Protein AF-A0A0F2N7J1-F1 (afdb_monomer_lite)

Radius of gyration: 66.25 Å; chains: 1; bounding box: 162×81×162 Å

Secondary structure (DSSP, 8-state):
---------------------------PPPPPHHHHHHHHHHHHHHHHHHHHHHHHHHHHHHHHHHHHHHHHHHHHHHHHHHHHHHHHHHHHHHHHHHHHHHHHHHHHHHHHHHHHHHHHTTHHHHHHHHHHHHHHHHHHHHHHHHHHHHHHHHHHHHHHHHHHHHHHHHHHHHHHHH-B-TTSSSBSS-SHHHHHHHHHHHTTT-HHHHHHHHHHHHHHHHHHHHHHHHHHHHHHHHHHHHHHHHHHHHHHHHHHHHHHHHHHHHTTPPPP--------------------------

Foldseek 3Di:
DDYDDDDDDDDDDDDDDDDDDDDDPDPPDDQDPVNVVVVVVVVVVVVVVVVVVVVVVVVVVVVVVVVVVVVVVVCVVCCVVVVVVVVVVVVVVVVVVVVVVVVVVLVVVLVVVLVVLCVVLVLVVLVVVLVVLVVVLVVLVVVLVVLVVVLVVLVVQLVVLVVQLVVVLVVLLVVQQCDDDVPDPHRPQNDPVSSVVVSVVCCVPPPSNVVSVVSSVVSVVVSVVSVVVSVVSVVVSVVSVVVSVVSVVSSVVSVVVSVVQSVCSVVVHDRPPPPPPPPPPVPPPDPPPPPPPPPDDD

Sequence (298 aa):
MKEGTGNSEIKMEQFSPNEEYFRGELQEPSPTINDLIAAMVTQEVAAKTMAALELIQSSMVDMGDKMDQGLLKFKEQASDIIGTQISALKVDEVAKAVRDAVSEAKVAANMETLGEIGKRFNVNGTYKEIGNLIELTQRTKEDINSKRQTLRTVRQSLSDAELSVKEAEASLLADIMAETLPGSDKAKFSNDKARQAELMSMKRTDFDYLNATHQYKVVRDQMESLEDEISSLEVELKTLEMHFQTECKTLDSMTAEMNIYAAALGAGGKLPVYQVAVADSTPAKFPQETKNNNKGAW

pLDDT: mean 71.99, std 22.03, range [33.53, 98.38]

Structure (mmCIF, N/CA/C/O backbone):
data_AF-A0A0F2N7J1-F1
#
_entry.id   AF-A0A0F2N7J1-F1
#
loop_
_atom_site.group_PDB
_atom_site.id
_atom_site.type_symbol
_atom_site.label_atom_id
_atom_site.label_alt_id
_atom_site.label_comp_id
_atom_site.label_asym_id
_atom_site.label_entity_id
_atom_site.label_seq_id
_atom_site.pdbx_PDB_ins_code
_atom_site.Cartn_x
_atom_site.Cartn_y
_atom_site.Cartn_z
_atom_site.occupancy
_atom_site.B_iso_or_equiv
_atom_site.auth_seq_id
_atom_site.auth_comp_id
_atom_site.auth_asym_id
_atom_site.auth_atom_id
_atom_site.pdbx_PDB_model_num
ATOM 1 N N . MET A 1 1 ? -99.971 -7.106 39.461 1.00 38.66 1 MET A N 1
ATOM 2 C CA . MET A 1 1 ? -99.573 -8.523 39.610 1.00 38.66 1 MET A CA 1
ATOM 3 C C . MET A 1 1 ? -99.386 -8.768 41.098 1.00 38.66 1 MET A C 1
ATOM 5 O O . MET A 1 1 ? -98.547 -8.106 41.683 1.00 38.66 1 MET A O 1
ATOM 9 N N . LYS A 1 2 ? -100.439 -9.316 41.720 1.00 40.44 2 LYS A N 1
ATOM 10 C CA . LYS A 1 2 ? -100.482 -10.626 42.408 1.00 40.44 2 LYS A CA 1
ATOM 11 C C . LYS A 1 2 ? -99.742 -10.605 43.753 1.00 40.44 2 LYS A C 1
ATOM 13 O O . LYS A 1 2 ? -98.531 -10.466 43.765 1.00 40.44 2 LYS A O 1
ATOM 18 N N . GLU A 1 3 ? -100.491 -10.435 44.849 1.00 36.53 3 GLU A N 1
ATOM 19 C CA . GLU A 1 3 ? -101.065 -11.516 45.700 1.00 36.53 3 GLU A CA 1
ATOM 20 C C . GLU A 1 3 ? -99.986 -12.026 46.676 1.00 36.53 3 GLU A C 1
ATOM 22 O O . GLU A 1 3 ? -98.892 -12.342 46.242 1.00 36.53 3 GLU A O 1
ATOM 27 N N . GLY A 1 4 ? -100.167 -12.141 47.990 1.00 38.69 4 GLY A N 1
ATOM 28 C CA . GLY A 1 4 ? -101.320 -11.974 48.864 1.00 38.69 4 GLY A CA 1
ATOM 29 C C . GLY A 1 4 ? -101.037 -12.675 50.207 1.00 38.69 4 GLY A C 1
ATOM 30 O O . GLY A 1 4 ? -100.250 -13.614 50.249 1.00 38.69 4 GLY A O 1
ATOM 31 N N . THR A 1 5 ? -101.755 -12.233 51.250 1.00 37.91 5 THR A N 1
ATOM 32 C CA . THR A 1 5 ? -102.212 -12.989 52.447 1.00 37.91 5 THR A CA 1
ATOM 33 C C . THR A 1 5 ? -101.172 -13.465 53.482 1.00 37.91 5 THR A C 1
ATOM 35 O O . THR A 1 5 ? -100.138 -13.996 53.117 1.00 37.91 5 THR A O 1
ATOM 38 N N . GLY A 1 6 ? -101.382 -13.369 54.800 1.00 37.44 6 GLY A N 1
ATOM 39 C CA . GLY A 1 6 ? -102.510 -12.870 55.592 1.00 37.44 6 GLY A CA 1
ATOM 40 C C . GLY A 1 6 ? -102.302 -13.116 57.104 1.00 37.44 6 GLY A C 1
ATOM 41 O O . GLY A 1 6 ? -101.524 -13.988 57.473 1.00 37.44 6 GLY A O 1
ATOM 42 N N . ASN A 1 7 ? -102.968 -12.277 57.917 1.00 35.69 7 ASN A N 1
ATOM 43 C CA . ASN A 1 7 ? -103.617 -12.449 59.243 1.00 35.69 7 ASN A CA 1
ATOM 44 C C . ASN A 1 7 ? -103.394 -13.769 60.031 1.00 35.69 7 ASN A C 1
ATOM 46 O O . ASN A 1 7 ? -103.335 -14.835 59.441 1.00 35.69 7 ASN A O 1
ATOM 50 N N . SER A 1 8 ? -103.379 -13.806 61.373 1.00 45.25 8 SER A N 1
ATOM 51 C CA . SER A 1 8 ? -104.357 -13.201 62.301 1.00 45.25 8 SER A CA 1
ATOM 52 C C . SER A 1 8 ? -103.913 -13.211 63.777 1.00 45.25 8 SER A C 1
ATOM 54 O O . SER A 1 8 ? -103.279 -14.155 64.242 1.00 45.25 8 SER A O 1
ATOM 56 N N . GLU A 1 9 ? -104.369 -12.187 64.505 1.00 42.81 9 GLU A N 1
ATOM 57 C CA . GLU A 1 9 ? -104.489 -12.054 65.968 1.00 42.81 9 GLU A CA 1
ATOM 58 C C . GLU A 1 9 ? -105.382 -13.122 66.636 1.00 42.81 9 GLU A C 1
ATOM 60 O O . GLU A 1 9 ? -106.390 -13.476 66.033 1.00 42.81 9 GLU A O 1
ATOM 65 N N . ILE A 1 10 ? -105.112 -13.467 67.913 1.00 45.59 10 ILE A N 1
ATOM 66 C CA . ILE A 1 10 ? -106.076 -13.693 69.035 1.00 45.59 10 ILE A CA 1
ATOM 67 C C . ILE A 1 10 ? -105.269 -13.462 70.347 1.00 45.59 10 ILE A C 1
ATOM 69 O O . ILE A 1 10 ? -104.301 -14.178 70.566 1.00 45.59 10 ILE A O 1
ATOM 73 N N . LYS A 1 11 ? -105.346 -12.370 71.129 1.00 39.31 11 LYS A N 1
ATOM 74 C CA . LYS A 1 11 ? -106.365 -11.750 72.017 1.00 39.31 11 LYS A CA 1
ATOM 75 C C . LYS A 1 11 ? -106.758 -12.495 73.315 1.00 39.31 11 LYS A C 1
ATOM 77 O O . LYS A 1 11 ? -107.226 -13.621 73.275 1.00 39.31 11 LYS A O 1
ATOM 82 N N . MET A 1 12 ? -106.718 -11.701 74.398 1.00 36.47 12 MET A N 1
ATOM 83 C CA . MET A 1 12 ? -107.496 -11.739 75.655 1.00 36.47 12 MET A CA 1
ATOM 84 C C . MET A 1 12 ? -107.005 -12.598 76.837 1.00 36.47 12 MET A C 1
ATOM 86 O O . MET A 1 12 ? -107.379 -13.746 77.023 1.00 36.47 12 MET A O 1
ATOM 90 N N . GLU A 1 13 ? -106.163 -11.977 77.671 1.00 38.28 13 GLU A N 1
ATOM 91 C CA . GLU A 1 13 ? -106.536 -11.397 78.979 1.00 38.28 13 GLU A CA 1
ATOM 92 C C . GLU A 1 13 ? -107.948 -11.741 79.523 1.00 38.28 13 GLU A C 1
ATOM 94 O O . GLU A 1 13 ? -108.930 -11.511 78.823 1.00 38.28 13 GLU A O 1
ATOM 99 N N . GLN A 1 14 ? -108.019 -12.164 80.799 1.00 36.94 14 GLN A N 1
ATOM 100 C CA . GLN A 1 14 ? -108.930 -11.672 81.859 1.00 36.94 14 GLN A CA 1
ATOM 101 C C . GLN A 1 14 ? -109.622 -12.713 82.772 1.00 36.94 14 GLN A C 1
ATOM 103 O O . GLN A 1 14 ? -110.364 -13.582 82.336 1.00 36.94 14 GLN A O 1
ATOM 108 N N . PHE A 1 15 ? -109.438 -12.439 84.073 1.00 34.38 15 PHE A N 1
ATOM 109 C CA . PHE A 1 15 ? -110.389 -12.521 85.191 1.00 34.38 15 PHE A CA 1
ATOM 110 C C . PHE A 1 15 ? -110.668 -13.844 85.933 1.00 34.38 15 PHE A C 1
ATOM 112 O O . PHE A 1 15 ? -111.218 -14.813 85.423 1.00 34.38 15 PHE A O 1
ATOM 119 N N . SER A 1 16 ? -110.364 -13.759 87.235 1.00 48.56 16 SER A N 1
ATOM 120 C CA . SER A 1 16 ? -110.991 -14.463 88.360 1.00 48.56 16 SER A CA 1
ATOM 121 C C . SER A 1 16 ? -112.502 -14.194 88.418 1.00 48.56 16 SER A C 1
ATOM 123 O O . SER A 1 16 ? -112.940 -13.097 88.055 1.00 48.56 16 SER A O 1
ATOM 125 N N . PRO A 1 17 ? -113.284 -15.138 88.964 1.00 43.41 17 PRO A N 1
ATOM 126 C CA . PRO A 1 17 ? -114.153 -14.744 90.068 1.00 43.41 17 PRO A CA 1
ATOM 127 C C . PRO A 1 17 ? -114.221 -15.752 91.227 1.00 43.41 17 PRO A C 1
ATOM 129 O O . PRO A 1 17 ? -114.168 -16.968 91.056 1.00 43.41 17 PRO A O 1
ATOM 132 N N . ASN A 1 18 ? -114.401 -15.172 92.416 1.00 39.00 18 ASN A N 1
ATOM 133 C CA . ASN A 1 18 ? -114.909 -15.792 93.637 1.00 39.00 18 ASN A CA 1
ATOM 134 C C . ASN A 1 18 ? -116.209 -16.567 93.395 1.00 39.00 18 ASN A C 1
ATOM 136 O O . ASN A 1 18 ? -117.106 -16.026 92.757 1.00 39.00 18 ASN A O 1
ATOM 140 N N . GLU A 1 19 ? -116.371 -17.708 94.065 1.00 39.44 19 GLU A N 1
ATOM 141 C CA . GLU A 1 19 ? -117.675 -18.165 94.557 1.00 39.44 19 GLU A CA 1
ATOM 142 C C . GLU A 1 19 ? -117.480 -19.084 95.779 1.00 39.44 19 GLU A C 1
ATOM 144 O O . GLU A 1 19 ? -117.055 -20.234 95.680 1.00 39.44 19 GLU A O 1
ATOM 149 N N . GLU A 1 20 ? -117.755 -18.531 96.963 1.00 41.97 20 GLU A N 1
ATOM 150 C CA . GLU A 1 20 ? -118.097 -19.285 98.169 1.00 41.97 20 GLU A CA 1
ATOM 151 C C . GLU A 1 20 ? -119.465 -19.945 97.963 1.00 41.97 20 GLU A C 1
ATOM 153 O O . GLU A 1 20 ? -120.430 -19.227 97.728 1.00 41.97 20 GLU A O 1
ATOM 158 N N . TYR A 1 21 ? -119.594 -21.261 98.162 1.00 40.97 21 TYR A N 1
ATOM 159 C CA . TYR A 1 21 ? -120.825 -21.853 98.700 1.00 40.97 21 TYR A CA 1
ATOM 160 C C . TYR A 1 21 ? -120.543 -23.151 99.480 1.00 40.97 21 TYR A C 1
ATOM 162 O O . TYR A 1 21 ? -120.047 -24.151 98.976 1.00 40.97 21 TYR A O 1
ATOM 170 N N . PHE A 1 22 ? -120.882 -23.050 100.760 1.00 37.00 22 PHE A N 1
ATOM 171 C CA . PHE A 1 22 ? -121.155 -24.031 101.808 1.00 37.00 22 PHE A CA 1
ATOM 172 C C . PHE A 1 22 ? -121.461 -25.516 101.470 1.00 37.00 22 PHE A C 1
ATOM 174 O O . PHE A 1 22 ? -122.312 -25.825 100.643 1.00 37.00 22 PHE A O 1
ATOM 181 N N . ARG A 1 23 ? -120.991 -26.358 102.416 1.00 35.03 23 ARG A N 1
ATOM 182 C CA . ARG A 1 23 ? -121.608 -27.567 103.028 1.00 35.03 23 ARG A CA 1
ATOM 183 C C . ARG A 1 23 ? -121.471 -28.930 102.334 1.00 35.03 23 ARG A C 1
ATOM 185 O O . ARG A 1 23 ? -122.139 -29.228 101.355 1.00 35.03 23 ARG A O 1
ATOM 192 N N . GLY A 1 24 ? -120.783 -29.828 103.041 1.00 33.53 24 GLY A N 1
ATOM 193 C CA . GLY A 1 24 ? -120.964 -31.273 102.939 1.00 33.53 24 GLY A CA 1
ATOM 194 C C . GLY A 1 24 ? -119.768 -32.032 103.497 1.00 33.53 24 GLY A C 1
ATOM 195 O O . GLY A 1 24 ? -118.895 -32.420 102.734 1.00 33.53 24 GLY A O 1
ATOM 196 N N . GLU A 1 25 ? -119.717 -32.242 104.815 1.00 40.59 25 GLU A N 1
ATOM 197 C CA . GLU A 1 25 ? -118.857 -33.269 105.415 1.00 40.59 25 GLU A CA 1
ATOM 198 C C . GLU A 1 25 ? -119.307 -34.641 104.886 1.00 40.59 25 GLU A C 1
ATOM 200 O O . GLU A 1 25 ? -120.212 -35.274 105.426 1.00 40.59 25 GLU A O 1
ATOM 205 N N . LEU A 1 26 ? -118.704 -35.082 103.783 1.00 39.34 26 LEU A N 1
ATOM 206 C CA . LEU A 1 26 ? -118.674 -36.478 103.376 1.00 39.34 26 LEU A CA 1
ATOM 207 C C . LEU A 1 26 ? -117.289 -36.991 103.739 1.00 39.34 26 LEU A C 1
ATOM 209 O O . LEU A 1 26 ? -116.293 -36.680 103.094 1.00 39.34 26 LEU A O 1
ATOM 213 N N . GLN A 1 27 ? -117.257 -37.723 104.843 1.00 41.75 27 GLN A N 1
ATOM 214 C CA . GLN A 1 27 ? -116.117 -38.481 105.324 1.00 41.75 27 GLN A CA 1
ATOM 215 C C . GLN A 1 27 ? -115.632 -39.392 104.186 1.00 41.75 27 GLN A C 1
ATOM 217 O O . GLN A 1 27 ? -116.280 -40.391 103.871 1.00 41.75 27 GLN A O 1
ATOM 222 N N . GLU A 1 28 ? -114.540 -39.000 103.521 1.00 41.66 28 GLU A N 1
ATOM 223 C CA . GLU A 1 28 ? -113.924 -39.811 102.473 1.00 41.66 28 GLU A CA 1
ATOM 224 C C . GLU A 1 28 ? -113.551 -41.183 103.059 1.00 41.66 28 GLU A C 1
ATOM 226 O O . GLU A 1 28 ? -113.051 -41.256 104.191 1.00 41.66 28 GLU A O 1
ATOM 231 N N . PRO A 1 29 ? -113.822 -42.288 102.338 1.00 45.09 29 PRO A N 1
ATOM 232 C CA . PRO A 1 29 ? -113.409 -43.607 102.783 1.00 45.09 29 PRO A CA 1
ATOM 233 C C . PRO A 1 29 ? -111.893 -43.593 102.969 1.00 45.09 29 PRO A C 1
ATOM 235 O O . PRO A 1 29 ? -111.154 -43.135 102.100 1.00 45.09 29 PRO A O 1
ATOM 238 N N . SER A 1 30 ? -111.444 -44.066 104.131 1.00 47.28 30 SER A N 1
ATOM 239 C CA . SER A 1 30 ? -110.027 -44.124 104.480 1.00 47.28 30 SER A CA 1
ATOM 240 C C . SER A 1 30 ? -109.271 -44.797 103.333 1.00 47.28 30 SER A C 1
ATOM 242 O O . SER A 1 30 ? -109.689 -45.893 102.939 1.00 47.28 30 SER A O 1
ATOM 244 N N . PRO A 1 31 ? -108.204 -44.178 102.790 1.00 49.38 31 PRO A N 1
ATOM 245 C CA . PRO A 1 31 ? -107.441 -44.774 101.705 1.00 49.38 31 PRO A CA 1
ATOM 246 C C . PRO A 1 31 ? -107.036 -46.176 102.136 1.00 49.38 31 PRO A C 1
ATOM 248 O O . PRO A 1 31 ? -106.528 -46.380 103.247 1.00 49.38 31 PRO A O 1
ATOM 251 N N . THR A 1 32 ? -107.328 -47.162 101.293 1.00 51.94 32 THR A N 1
ATOM 252 C CA . THR A 1 32 ? -106.935 -48.524 101.622 1.00 51.94 32 THR A CA 1
ATOM 253 C C . THR A 1 32 ? -105.412 -48.579 101.664 1.00 51.94 32 THR A C 1
ATOM 255 O O . THR A 1 32 ? -104.721 -47.772 101.039 1.00 51.94 32 THR A O 1
ATOM 258 N N . ILE A 1 33 ? -104.848 -49.529 102.408 1.00 55.12 33 ILE A N 1
ATOM 259 C CA . ILE A 1 33 ? -103.387 -49.685 102.503 1.00 55.12 33 ILE A CA 1
ATOM 260 C C . ILE A 1 33 ? -102.745 -49.774 101.101 1.00 55.12 33 ILE A C 1
ATOM 262 O O . ILE A 1 33 ? -101.639 -49.280 100.898 1.00 55.12 33 ILE A O 1
ATOM 266 N N . ASN A 1 34 ? -103.468 -50.309 100.111 1.00 47.69 34 ASN A N 1
ATOM 267 C CA . ASN A 1 34 ? -103.019 -50.366 98.722 1.00 47.69 3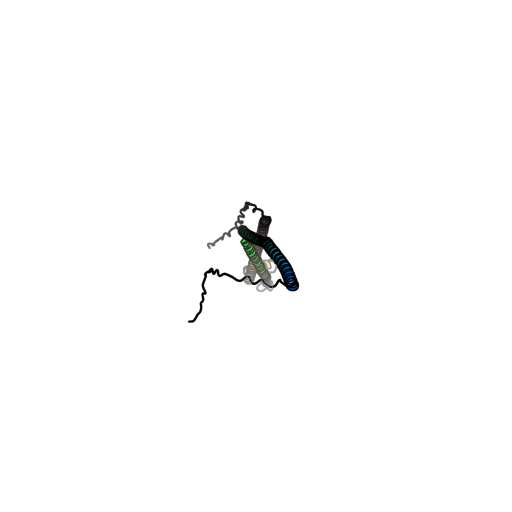4 ASN A CA 1
ATOM 268 C C . ASN A 1 34 ? -102.966 -48.986 98.035 1.00 47.69 34 ASN A C 1
ATOM 270 O O . ASN A 1 34 ? -102.053 -48.760 97.245 1.00 47.69 34 ASN A O 1
ATOM 274 N N . ASP A 1 35 ? -103.861 -48.052 98.371 1.00 50.00 35 ASP A N 1
ATOM 275 C CA . ASP A 1 35 ? -103.852 -46.677 97.846 1.00 50.00 35 ASP A CA 1
ATOM 276 C C . ASP A 1 35 ? -102.690 -45.860 98.434 1.00 50.00 35 ASP A C 1
ATOM 278 O O . ASP A 1 35 ? -102.041 -45.091 97.727 1.00 50.00 35 ASP A O 1
ATOM 282 N N . LEU A 1 36 ? -102.359 -46.084 99.712 1.00 54.12 36 LEU A N 1
ATOM 283 C CA . LEU A 1 36 ? -101.189 -45.482 100.365 1.00 54.12 36 LEU A CA 1
ATOM 284 C C . LEU A 1 36 ? -99.870 -46.023 99.799 1.00 54.12 36 LEU A C 1
ATOM 286 O O . LEU A 1 36 ? -98.946 -45.248 99.558 1.00 54.12 36 LEU A O 1
ATOM 290 N N . ILE A 1 37 ? -99.784 -47.330 99.529 1.00 50.59 37 ILE A N 1
ATOM 291 C CA . ILE A 1 37 ? -98.601 -47.932 98.896 1.00 50.59 37 ILE A CA 1
ATOM 292 C C . ILE A 1 37 ? -98.450 -47.428 97.455 1.00 50.59 37 ILE A C 1
ATOM 294 O O . ILE A 1 37 ? -97.346 -47.057 97.059 1.00 50.59 37 ILE A O 1
ATOM 298 N N . ALA A 1 38 ? -99.540 -47.347 96.684 1.00 47.56 38 ALA A N 1
ATOM 299 C CA . ALA A 1 38 ? -99.506 -46.784 95.338 1.00 47.56 38 ALA A CA 1
ATOM 300 C C . ALA A 1 38 ? -99.066 -45.312 95.360 1.00 47.56 38 ALA A C 1
ATOM 302 O O . ALA A 1 38 ? -98.159 -44.942 94.617 1.00 47.56 38 ALA A O 1
ATOM 303 N N . ALA A 1 39 ? -99.612 -44.483 96.256 1.00 55.00 39 ALA A N 1
ATOM 304 C CA . ALA A 1 39 ? -99.212 -43.083 96.396 1.00 55.00 39 ALA A CA 1
ATOM 305 C C . ALA A 1 39 ? -97.732 -42.929 96.795 1.00 55.00 39 ALA A C 1
ATOM 307 O O . ALA A 1 39 ? -97.023 -42.136 96.179 1.00 55.00 39 ALA A O 1
ATOM 308 N N . MET A 1 40 ? -97.232 -43.728 97.746 1.00 53.25 40 MET A N 1
ATOM 309 C CA . MET A 1 40 ? -95.823 -43.692 98.165 1.00 53.25 40 MET A CA 1
ATOM 310 C C . MET A 1 40 ? -94.867 -44.131 97.050 1.00 53.25 40 MET A C 1
ATOM 312 O O . MET A 1 40 ? -93.858 -43.466 96.819 1.00 53.25 40 MET A O 1
ATOM 316 N N . VAL A 1 41 ? -95.197 -45.195 96.310 1.00 51.56 41 VAL A N 1
ATOM 317 C CA . VAL A 1 41 ? -94.392 -45.642 95.160 1.00 51.56 41 VAL A CA 1
ATOM 318 C C . VAL A 1 41 ? -94.410 -44.588 94.050 1.00 51.56 41 VAL A C 1
ATOM 320 O O . VAL A 1 41 ? -93.369 -44.296 93.466 1.00 51.56 41 VAL A O 1
ATOM 323 N N . THR A 1 42 ? -95.555 -43.951 93.795 1.00 53.09 42 THR A N 1
ATOM 324 C CA . THR A 1 42 ? -95.662 -42.894 92.775 1.00 53.09 42 THR A CA 1
ATOM 325 C C . THR A 1 42 ? -94.866 -41.648 93.175 1.00 53.09 42 THR A C 1
ATOM 327 O O . THR A 1 42 ? -94.216 -41.035 92.330 1.00 53.09 42 THR A O 1
ATOM 330 N N . GLN A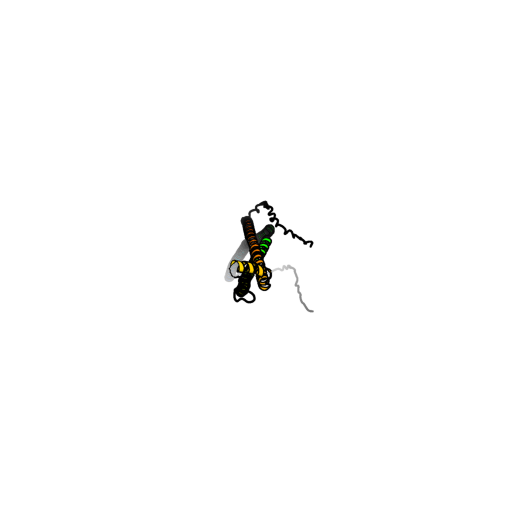 1 43 ? -94.844 -41.301 94.465 1.00 55.66 43 GLN A N 1
ATOM 331 C CA . GLN A 1 43 ? -94.103 -40.152 94.987 1.00 55.66 43 GLN A CA 1
ATOM 332 C C . GLN A 1 43 ? -92.586 -40.401 95.006 1.00 55.66 43 GLN A C 1
ATOM 334 O O . GLN A 1 43 ? -91.815 -39.514 94.643 1.00 55.66 43 GLN A O 1
ATOM 339 N N . GLU A 1 44 ? -92.145 -41.615 95.348 1.00 56.47 44 GLU A N 1
ATOM 340 C CA . GLU A 1 44 ? -90.726 -41.986 95.325 1.00 56.47 44 GLU A CA 1
ATOM 341 C C . GLU A 1 44 ? -90.182 -42.078 93.892 1.00 56.47 44 GLU A C 1
ATOM 343 O O . GLU A 1 44 ? -89.079 -41.602 93.609 1.00 56.47 44 GLU A O 1
ATOM 348 N N . VAL A 1 45 ? -90.967 -42.633 92.962 1.00 53.00 45 VAL A N 1
ATOM 349 C CA . VAL A 1 45 ? -90.608 -42.665 91.538 1.00 53.00 45 VAL A CA 1
ATOM 350 C C . VAL A 1 45 ? -90.580 -41.247 90.964 1.00 53.00 45 VAL A C 1
ATOM 352 O O . VAL A 1 45 ? -89.617 -40.901 90.281 1.00 53.00 45 VAL A O 1
ATOM 355 N N . ALA A 1 46 ? -91.550 -40.386 91.288 1.00 49.97 46 ALA A N 1
ATOM 356 C CA . ALA A 1 46 ? -91.541 -38.988 90.852 1.00 49.97 46 ALA A CA 1
ATOM 357 C C . ALA A 1 46 ? -90.326 -38.215 91.396 1.00 49.97 46 ALA A C 1
ATOM 359 O O . ALA A 1 46 ? -89.657 -37.519 90.631 1.00 49.97 46 ALA A O 1
ATOM 360 N N . ALA A 1 47 ? -89.977 -38.394 92.675 1.00 60.06 47 ALA A N 1
ATOM 361 C CA . ALA A 1 47 ? -88.816 -37.746 93.288 1.00 60.06 47 ALA A CA 1
ATOM 362 C C . ALA A 1 47 ? -87.491 -38.210 92.661 1.00 60.06 47 ALA A C 1
ATOM 364 O O . ALA A 1 47 ? -86.636 -37.388 92.330 1.00 60.06 47 ALA A O 1
ATOM 365 N N . LYS A 1 48 ? -87.331 -39.520 92.423 1.00 56.19 48 LYS A N 1
ATOM 366 C CA . LYS A 1 48 ? -86.143 -40.070 91.749 1.00 56.19 48 LYS A CA 1
ATOM 367 C C . LYS A 1 48 ? -86.040 -39.615 90.291 1.00 56.19 48 LYS A C 1
ATOM 369 O O . LYS A 1 48 ? -84.937 -39.366 89.811 1.00 56.19 48 LYS A O 1
ATOM 374 N N . THR A 1 49 ? -87.171 -39.463 89.602 1.00 49.09 49 THR A N 1
ATOM 375 C CA . THR A 1 49 ? -87.201 -39.003 88.206 1.00 49.09 49 THR A CA 1
ATOM 376 C C . THR A 1 49 ? -86.868 -37.512 88.099 1.00 49.09 49 THR A C 1
ATOM 378 O O . THR A 1 49 ? -86.088 -37.136 87.227 1.00 49.09 49 THR A O 1
ATOM 381 N N . MET A 1 50 ? -87.367 -36.665 89.010 1.00 55.84 50 MET A N 1
ATOM 382 C CA . MET A 1 50 ? -86.986 -35.244 89.051 1.00 55.84 50 MET A CA 1
ATOM 383 C C . MET A 1 50 ? -85.508 -35.051 89.399 1.00 55.84 50 MET A C 1
ATOM 385 O O . MET A 1 50 ? -84.831 -34.289 88.718 1.00 55.84 50 MET A O 1
ATOM 389 N N . ALA A 1 51 ? -84.975 -35.796 90.373 1.00 59.31 51 ALA A N 1
ATOM 390 C CA . ALA A 1 51 ? -83.555 -35.725 90.716 1.00 59.31 51 ALA A CA 1
ATOM 391 C C . ALA A 1 51 ? -82.651 -36.154 89.543 1.00 59.31 51 ALA A C 1
ATOM 393 O O . ALA A 1 51 ? -81.612 -35.544 89.303 1.00 59.31 51 ALA A O 1
ATOM 394 N N . ALA A 1 52 ? -83.051 -37.174 88.773 1.00 46.03 52 ALA A N 1
ATOM 395 C CA . ALA A 1 52 ? -82.328 -37.581 87.568 1.00 46.03 52 ALA A CA 1
ATOM 396 C C . ALA A 1 52 ? -82.394 -36.515 86.460 1.00 46.03 52 ALA A C 1
ATOM 398 O O . ALA A 1 52 ? -81.391 -36.269 85.792 1.00 46.03 52 ALA A O 1
ATOM 399 N N . LEU A 1 53 ? -83.545 -35.856 86.286 1.00 47.00 53 LEU A N 1
ATOM 400 C CA . LEU A 1 53 ? -83.708 -34.767 85.321 1.00 47.00 53 LEU A CA 1
ATOM 401 C C . LEU A 1 53 ? -82.892 -33.528 85.707 1.00 47.00 53 LEU A C 1
ATOM 403 O O . LEU A 1 53 ? -82.237 -32.966 84.837 1.00 47.00 53 LEU A O 1
ATOM 407 N N . GLU A 1 54 ? -82.836 -33.153 86.987 1.00 57.25 54 GLU A N 1
ATOM 408 C CA . GLU A 1 54 ? -81.973 -32.062 87.466 1.00 57.25 54 GLU A CA 1
ATOM 409 C C . GLU A 1 54 ? -80.485 -32.371 87.258 1.00 57.25 54 GLU A C 1
ATOM 411 O O . GLU A 1 54 ? -79.709 -31.489 86.890 1.00 57.25 54 GLU A O 1
ATOM 416 N N . LEU A 1 55 ? -80.077 -33.632 87.428 1.00 51.16 55 LEU A N 1
ATOM 417 C CA . LEU A 1 55 ? -78.689 -34.057 87.241 1.00 51.16 55 LEU A CA 1
ATOM 418 C C . LEU A 1 55 ? -78.293 -34.078 85.755 1.00 51.16 55 LEU A C 1
ATOM 420 O O . LEU A 1 55 ? -77.190 -33.657 85.406 1.00 51.16 55 LEU A O 1
ATOM 424 N N . ILE A 1 56 ? -79.212 -34.482 84.870 1.00 44.94 56 ILE A N 1
ATOM 425 C CA . ILE A 1 56 ? -79.043 -34.380 83.412 1.00 44.94 56 ILE A CA 1
ATOM 426 C C . ILE A 1 56 ? -79.014 -32.909 82.980 1.00 44.94 56 ILE A C 1
ATOM 428 O O . ILE A 1 56 ? -78.149 -32.519 82.201 1.00 44.94 56 ILE A O 1
ATOM 432 N N . GLN A 1 57 ? -79.898 -32.069 83.518 1.00 46.47 57 GLN A N 1
ATOM 433 C CA . GLN A 1 57 ? -79.970 -30.650 83.175 1.00 46.47 57 GLN A CA 1
ATOM 434 C C . GLN A 1 57 ? -78.721 -29.889 83.650 1.00 46.47 57 GLN A C 1
ATOM 436 O O . GLN A 1 57 ? -78.148 -29.121 82.880 1.00 46.47 57 GLN A O 1
ATOM 441 N N . SER A 1 58 ? -78.224 -30.177 84.857 1.00 49.81 58 SER A N 1
ATOM 442 C CA . SER A 1 58 ? -76.950 -29.658 85.378 1.00 49.81 58 SER A CA 1
ATOM 443 C C . SER A 1 58 ? -75.751 -30.128 84.542 1.00 49.81 58 SER A C 1
ATOM 445 O O . SER A 1 58 ? -74.897 -29.327 84.158 1.00 49.81 58 SER A O 1
ATOM 447 N N . SER A 1 59 ? -75.731 -31.409 84.153 1.00 42.19 59 SER A N 1
ATOM 448 C CA . SER A 1 59 ? -74.701 -31.972 83.272 1.00 42.19 59 SER A CA 1
ATOM 449 C C . SER A 1 59 ? -74.698 -31.349 81.875 1.00 42.19 59 SER A C 1
ATOM 451 O O . SER A 1 59 ? -73.627 -31.235 81.285 1.00 42.19 59 SER A O 1
ATOM 453 N N . MET A 1 60 ? -75.856 -30.992 81.316 1.00 41.62 60 MET A N 1
ATOM 454 C CA . MET A 1 60 ? -75.946 -30.398 79.978 1.00 41.62 60 MET A CA 1
ATOM 455 C C . MET A 1 60 ? -75.514 -28.928 79.973 1.00 41.62 60 MET A C 1
ATOM 457 O O . MET A 1 60 ? -74.875 -28.498 79.015 1.00 41.62 60 MET A O 1
ATOM 461 N N . VAL A 1 61 ? -75.794 -28.183 81.047 1.00 54.84 61 VAL A N 1
ATOM 462 C CA . VAL A 1 61 ? -75.337 -26.792 81.209 1.00 54.84 61 VAL A CA 1
ATOM 463 C C . VAL A 1 61 ? -73.814 -26.733 81.369 1.00 54.84 61 VAL A C 1
ATOM 465 O O . VAL A 1 61 ? -73.157 -26.009 80.629 1.00 54.84 61 VAL A O 1
ATOM 468 N N . ASP A 1 62 ? -73.228 -27.572 82.229 1.00 56.22 62 ASP A N 1
ATOM 469 C CA . ASP A 1 62 ? -71.769 -27.606 82.438 1.00 56.22 62 ASP A CA 1
ATOM 470 C C . ASP A 1 62 ? -71.006 -28.083 81.182 1.00 56.22 62 ASP A C 1
ATOM 472 O O . ASP A 1 62 ? -69.879 -27.663 80.914 1.00 56.22 62 ASP A O 1
ATOM 476 N N . MET A 1 63 ? -71.628 -28.933 80.355 1.00 49.00 63 MET A N 1
ATOM 477 C CA . MET A 1 63 ? -71.056 -29.357 79.073 1.00 49.00 63 MET A CA 1
ATOM 478 C C . MET A 1 63 ? -71.147 -28.253 78.010 1.00 49.00 63 MET A C 1
ATOM 480 O O . MET A 1 63 ? -70.190 -28.080 77.258 1.00 49.00 63 MET A O 1
ATOM 484 N N . GLY A 1 64 ? -72.245 -27.487 77.988 1.00 53.62 64 GLY A N 1
ATOM 485 C CA . GLY A 1 64 ? -72.412 -26.303 77.140 1.00 53.62 64 GLY A CA 1
ATOM 486 C C . GLY A 1 64 ? -71.385 -25.218 77.458 1.00 53.62 64 GLY A C 1
ATOM 487 O O . GLY A 1 64 ? -70.641 -24.807 76.572 1.00 53.62 64 GLY A O 1
ATOM 488 N N . ASP A 1 65 ? -71.235 -24.862 78.736 1.00 61.72 65 ASP A N 1
ATOM 489 C CA . ASP A 1 65 ? -70.283 -23.836 79.177 1.00 61.72 65 ASP A CA 1
ATOM 490 C C . ASP A 1 65 ? -68.824 -24.233 78.890 1.00 61.72 65 ASP A C 1
ATOM 492 O O . ASP A 1 65 ? -68.004 -23.403 78.482 1.00 61.72 65 ASP A O 1
ATOM 496 N N . LYS A 1 66 ? -68.480 -25.520 79.036 1.00 62.47 66 LYS A N 1
ATOM 497 C CA . LYS A 1 66 ? -67.147 -26.041 78.687 1.00 62.47 66 LYS A CA 1
ATOM 498 C C . LYS A 1 66 ? -66.909 -26.086 77.179 1.00 62.47 66 LYS A C 1
ATOM 500 O O . LYS A 1 66 ? -65.784 -25.823 76.747 1.00 62.47 66 LYS A O 1
ATOM 505 N N . MET A 1 67 ? -67.931 -26.396 76.378 1.00 54.59 67 MET A N 1
ATOM 506 C CA . MET A 1 67 ? -67.831 -26.350 74.916 1.00 54.59 67 MET A CA 1
ATOM 507 C C . MET A 1 67 ? -67.667 -24.917 74.423 1.00 54.59 67 MET A C 1
ATOM 509 O O . MET A 1 67 ? -66.786 -24.668 73.604 1.00 54.59 67 MET A O 1
ATOM 513 N N . ASP A 1 68 ? -68.436 -23.976 74.965 1.00 57.56 68 ASP A N 1
ATOM 514 C CA . ASP A 1 68 ? -68.374 -22.568 74.582 1.00 57.56 68 ASP A CA 1
ATOM 515 C C . ASP A 1 68 ? -67.041 -21.933 74.994 1.00 57.56 68 ASP A C 1
ATOM 517 O O . ASP A 1 68 ? -66.407 -21.255 74.182 1.00 57.56 68 ASP A O 1
ATOM 521 N N . GLN A 1 69 ? -66.524 -22.237 76.191 1.00 66.19 69 GLN A N 1
ATOM 522 C CA . GLN A 1 69 ? -65.173 -21.818 76.589 1.00 66.19 69 GLN A CA 1
ATOM 523 C C . GLN A 1 69 ? -64.075 -22.469 75.739 1.00 66.19 69 GLN A C 1
ATOM 525 O O . GLN A 1 69 ? -63.078 -21.817 75.415 1.00 66.19 69 GLN A O 1
ATOM 530 N N . GLY A 1 70 ? -64.235 -23.741 75.364 1.00 59.06 70 GLY A N 1
ATOM 531 C CA . GLY A 1 70 ? -63.312 -24.438 74.469 1.00 59.06 70 GLY A CA 1
ATOM 532 C C . GLY A 1 70 ? -63.298 -23.829 73.067 1.00 59.06 70 GLY A C 1
ATOM 533 O O . GLY A 1 70 ? -62.228 -23.606 72.501 1.0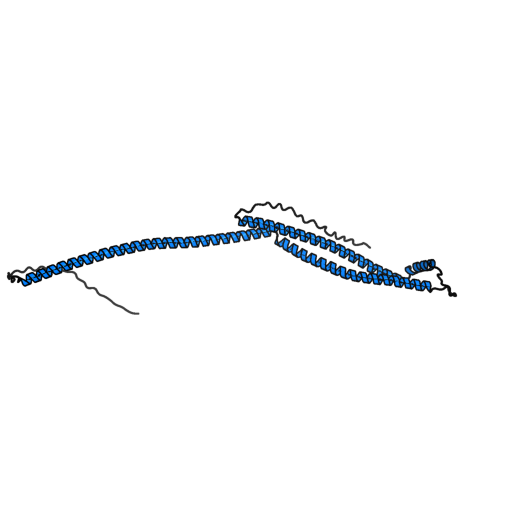0 59.06 70 GLY A O 1
ATOM 534 N N . LEU A 1 71 ? -64.472 -23.489 72.531 1.00 50.91 71 LEU A N 1
ATOM 535 C CA . LEU A 1 71 ? -64.630 -22.872 71.218 1.00 50.91 71 LEU A CA 1
ATOM 536 C C . LEU A 1 71 ? -64.095 -21.435 71.198 1.00 50.91 71 LEU A C 1
ATOM 538 O O . LEU A 1 71 ? -63.496 -21.025 70.205 1.00 50.91 71 LEU A O 1
ATOM 542 N N . LEU A 1 72 ? -64.282 -20.681 72.287 1.00 61.59 72 LEU A N 1
ATOM 543 C CA . LEU A 1 72 ? -63.750 -19.326 72.433 1.00 61.59 72 LEU A CA 1
ATOM 544 C C . LEU A 1 72 ? -62.217 -19.343 72.486 1.00 61.59 72 LEU A C 1
ATOM 546 O O . LEU A 1 72 ? -61.579 -18.657 71.693 1.00 61.59 72 LEU A O 1
ATOM 550 N N . LYS A 1 73 ? -61.624 -20.211 73.320 1.00 64.69 73 LYS A N 1
ATOM 551 C CA . LYS A 1 73 ? -60.163 -20.386 73.389 1.00 64.69 73 LYS A CA 1
ATOM 552 C C . LYS A 1 73 ? -59.576 -20.883 72.071 1.00 64.69 73 LYS A C 1
ATOM 554 O O . LYS A 1 73 ? -58.520 -20.412 71.664 1.00 64.69 73 LYS A O 1
ATOM 559 N N . PHE A 1 74 ? -60.258 -21.797 71.381 1.00 57.09 74 PHE A N 1
ATOM 560 C CA . PHE A 1 74 ? -59.835 -22.263 70.062 1.00 57.09 74 PHE A CA 1
ATOM 561 C C . PHE A 1 74 ? -59.914 -21.148 69.013 1.00 57.09 74 PHE A C 1
ATOM 563 O O . PHE A 1 74 ? -59.001 -21.019 68.207 1.00 57.09 74 PHE A O 1
ATOM 570 N N . LYS A 1 75 ? -60.960 -20.308 69.031 1.00 50.59 75 LYS A N 1
ATOM 571 C CA . LYS A 1 75 ? -61.069 -19.143 68.139 1.00 50.59 75 LYS A CA 1
ATOM 572 C C . LYS A 1 75 ? -59.994 -18.095 68.418 1.00 50.59 75 LYS A C 1
ATOM 574 O O . LYS A 1 75 ? -59.424 -17.586 67.461 1.00 50.59 75 LYS A O 1
ATOM 579 N N . GLU A 1 76 ? -59.693 -17.801 69.680 1.00 61.53 76 GLU A N 1
ATOM 580 C CA . GLU A 1 76 ? -58.616 -16.873 70.058 1.00 61.53 76 GLU A CA 1
ATOM 581 C C . GLU A 1 76 ? -57.246 -17.415 69.634 1.00 61.53 76 GLU A C 1
ATOM 583 O O . GLU A 1 76 ? -56.507 -16.734 68.928 1.00 61.53 76 GLU A O 1
ATOM 588 N N . GLN A 1 77 ? -56.946 -18.681 69.940 1.00 61.59 77 GLN A N 1
ATOM 589 C CA . GLN A 1 77 ? -55.688 -19.318 69.539 1.00 61.59 77 GLN A CA 1
ATOM 590 C C . GLN A 1 77 ? -55.554 -19.454 68.018 1.00 61.59 77 GLN A C 1
ATOM 592 O O . GLN A 1 77 ? -54.482 -19.208 67.471 1.00 61.59 77 GLN A O 1
ATOM 597 N N . ALA A 1 78 ? -56.628 -19.815 67.312 1.00 49.31 78 ALA A N 1
ATOM 598 C CA . ALA A 1 78 ? -56.625 -19.873 65.855 1.00 49.31 78 ALA A CA 1
ATOM 599 C C . ALA A 1 78 ? -56.471 -18.474 65.242 1.00 49.31 78 ALA A C 1
ATOM 601 O O . ALA A 1 78 ? -55.721 -18.327 64.284 1.00 49.31 78 ALA A O 1
ATOM 602 N N . SER A 1 79 ? -57.117 -17.446 65.801 1.00 46.03 79 SER A N 1
ATOM 603 C CA . SER A 1 79 ? -56.976 -16.056 65.351 1.00 46.03 79 SER A CA 1
ATOM 604 C C . SER A 1 79 ? -55.547 -15.540 65.535 1.00 46.03 79 SER A C 1
ATOM 606 O O . SER A 1 79 ? -55.005 -14.930 64.614 1.00 46.03 79 SER A O 1
ATOM 608 N N . ASP A 1 80 ? -54.905 -15.838 66.666 1.00 54.44 80 ASP A N 1
ATOM 609 C CA . ASP A 1 80 ? -53.513 -15.455 66.922 1.00 54.44 80 ASP A CA 1
ATOM 610 C C . ASP A 1 80 ? -52.541 -16.208 66.007 1.00 54.44 80 ASP A C 1
ATOM 612 O O . ASP A 1 80 ? -51.669 -15.597 65.388 1.00 54.44 80 ASP A O 1
ATOM 616 N N . ILE A 1 81 ? -52.704 -17.522 65.834 1.00 51.78 81 ILE A N 1
ATOM 617 C CA . ILE A 1 81 ? -51.834 -18.322 64.957 1.00 51.78 81 ILE A CA 1
ATOM 618 C C . ILE A 1 81 ? -51.995 -17.894 63.491 1.00 51.78 81 ILE A C 1
ATOM 620 O O . ILE A 1 81 ? -50.996 -17.693 62.798 1.00 51.78 81 ILE A O 1
ATOM 624 N N . ILE A 1 82 ? -53.230 -17.691 63.027 1.00 48.69 82 ILE A N 1
ATOM 625 C CA . ILE A 1 82 ? -53.530 -17.261 61.655 1.00 48.69 82 ILE A CA 1
ATOM 626 C C . ILE A 1 82 ? -53.054 -15.821 61.427 1.00 48.69 82 ILE A C 1
ATOM 628 O O . ILE A 1 82 ? -52.413 -15.549 60.413 1.00 48.69 82 ILE A O 1
ATOM 632 N N . GLY A 1 83 ? -53.286 -14.905 62.371 1.00 48.19 83 GLY A N 1
ATOM 633 C CA . GLY A 1 83 ? -52.808 -13.524 62.291 1.00 48.19 83 GLY A CA 1
ATOM 634 C C . GLY A 1 83 ? -51.283 -13.440 62.231 1.00 48.19 83 GLY A C 1
ATOM 635 O O . GLY A 1 83 ? -50.734 -12.734 61.385 1.00 48.19 83 GLY A O 1
ATOM 636 N N . THR A 1 84 ? -50.583 -14.219 63.056 1.00 50.94 84 THR A N 1
ATOM 637 C CA . THR A 1 84 ? -49.114 -14.194 63.125 1.00 50.94 84 THR A CA 1
ATOM 638 C C . THR A 1 84 ? -48.471 -14.870 61.909 1.00 50.94 84 THR A C 1
ATOM 640 O O . THR A 1 84 ? -47.521 -14.331 61.343 1.00 50.94 84 THR A O 1
ATOM 643 N N . GLN A 1 85 ? -49.014 -15.999 61.434 1.00 44.59 85 GLN A N 1
ATOM 644 C CA . GLN A 1 85 ? -48.495 -16.696 60.248 1.00 44.59 85 GLN A CA 1
ATOM 645 C C . GLN A 1 85 ? -48.790 -15.950 58.938 1.00 44.59 85 GLN A C 1
ATOM 647 O O . GLN A 1 85 ? -47.910 -15.871 58.082 1.00 44.59 85 GLN A O 1
ATOM 652 N N . ILE A 1 86 ? -49.974 -15.340 58.782 1.00 48.09 86 ILE A N 1
ATOM 653 C CA . ILE A 1 86 ? -50.304 -14.523 57.597 1.00 48.09 86 ILE A CA 1
ATOM 654 C C . ILE A 1 86 ? -49.457 -13.244 57.553 1.00 48.09 86 ILE A C 1
ATOM 656 O O . ILE A 1 86 ? -49.068 -12.805 56.471 1.00 48.09 86 ILE A O 1
ATOM 660 N N . SER A 1 87 ? -49.144 -12.657 58.710 1.00 53.59 87 SER A N 1
ATOM 661 C CA . SER A 1 87 ? -48.274 -11.479 58.791 1.00 53.59 87 SER A CA 1
ATOM 662 C C . SER A 1 87 ? -46.819 -11.829 58.471 1.00 53.59 87 SER A C 1
ATOM 664 O O . SER A 1 87 ? -46.192 -11.134 57.680 1.00 53.59 87 SER A O 1
ATOM 666 N N . ALA A 1 88 ? -46.292 -12.931 59.015 1.00 52.88 88 ALA A N 1
ATOM 667 C CA . ALA A 1 88 ? -44.908 -13.352 58.793 1.00 52.88 88 ALA A CA 1
ATOM 668 C C . ALA A 1 88 ? -44.638 -13.801 57.342 1.00 52.88 88 ALA A C 1
ATOM 670 O O . ALA A 1 88 ? -43.660 -13.360 56.744 1.00 52.88 88 ALA A O 1
ATOM 671 N N . LEU A 1 89 ? -45.536 -14.595 56.738 1.00 53.34 89 LEU A N 1
ATOM 672 C CA . LEU A 1 89 ? -45.393 -15.053 55.346 1.00 53.34 89 LEU A CA 1
ATOM 673 C C . LEU A 1 89 ? -45.433 -13.889 54.345 1.00 53.34 89 LEU A C 1
ATOM 675 O O . LEU A 1 89 ? -44.634 -13.847 53.413 1.00 53.34 89 LEU A O 1
ATOM 679 N N . LYS A 1 90 ? -46.301 -12.894 54.572 1.00 63.69 90 LYS A N 1
ATOM 680 C CA . LYS A 1 90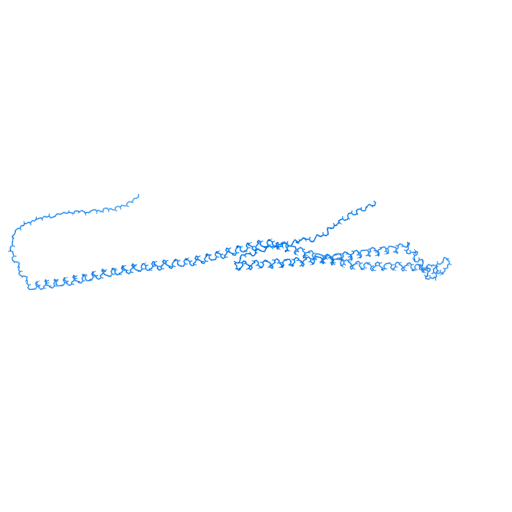 ? -46.350 -11.690 53.731 1.00 63.69 90 LYS A CA 1
ATOM 681 C C . LYS A 1 90 ? -45.139 -10.786 53.933 1.00 63.69 90 LYS A C 1
ATOM 683 O O . LYS A 1 90 ? -44.701 -10.156 52.977 1.00 63.69 90 LYS A O 1
ATOM 688 N N . VAL A 1 91 ? -44.588 -10.706 55.144 1.00 67.25 91 VAL A N 1
ATOM 689 C CA . VAL A 1 91 ? -43.396 -9.888 55.416 1.00 67.25 91 VAL A CA 1
ATOM 690 C C . VAL A 1 91 ? -42.163 -10.462 54.723 1.00 67.25 91 VAL A C 1
ATOM 692 O O . VAL A 1 91 ? -41.420 -9.689 54.127 1.00 67.25 91 VAL A O 1
ATOM 695 N N . ASP A 1 92 ? -41.968 -11.782 54.714 1.00 67.44 92 ASP A N 1
ATOM 696 C CA . ASP A 1 92 ? -40.828 -12.402 54.025 1.00 67.44 92 ASP A CA 1
ATOM 697 C C . ASP A 1 92 ? -40.937 -12.304 52.497 1.00 67.44 92 ASP A C 1
ATOM 699 O O . ASP A 1 92 ? -39.946 -12.003 51.824 1.00 67.44 92 ASP A O 1
ATOM 703 N N . GLU A 1 93 ? -42.136 -12.492 51.940 1.00 68.50 93 GLU A N 1
ATOM 704 C CA . GLU A 1 93 ? -42.393 -12.303 50.507 1.00 68.50 93 GLU A CA 1
ATOM 705 C C . GLU A 1 93 ? -42.192 -10.844 50.083 1.00 68.50 93 GLU A C 1
ATOM 707 O O . GLU A 1 93 ? -41.527 -10.580 49.079 1.00 68.50 93 GLU A O 1
ATOM 712 N N . VAL A 1 94 ? -42.682 -9.886 50.877 1.00 65.00 94 VAL A N 1
ATOM 713 C CA . VAL A 1 94 ? -42.458 -8.452 50.644 1.00 65.00 94 VAL A CA 1
ATOM 714 C C . VAL A 1 94 ? -40.977 -8.105 50.803 1.00 65.00 94 VAL A C 1
ATOM 716 O O . VAL A 1 94 ? -40.427 -7.402 49.962 1.00 65.00 94 VAL A O 1
ATOM 719 N N . ALA A 1 95 ? -40.287 -8.625 51.818 1.00 65.12 95 ALA A N 1
ATOM 720 C CA . ALA A 1 95 ? -38.858 -8.388 52.021 1.00 65.12 95 ALA A CA 1
ATOM 721 C C . ALA A 1 95 ? -37.997 -9.002 50.908 1.00 65.12 95 ALA A C 1
ATOM 723 O O . ALA A 1 95 ? -36.941 -8.461 50.571 1.00 65.12 95 ALA A O 1
ATOM 724 N N . LYS A 1 96 ? -38.418 -10.131 50.329 1.00 72.75 96 LYS A N 1
ATOM 725 C CA . LYS A 1 96 ? -37.794 -10.708 49.137 1.00 72.75 96 LYS A CA 1
ATOM 726 C C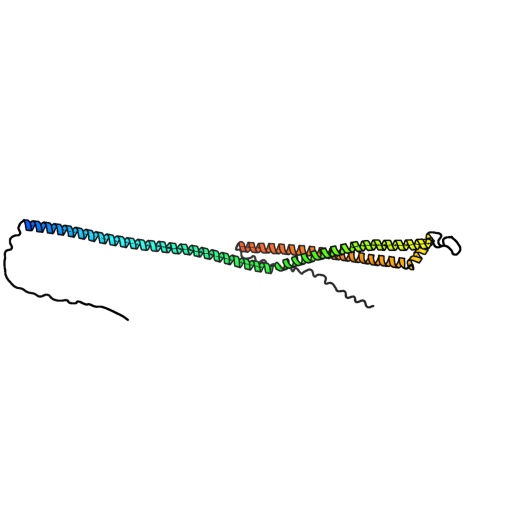 . LYS A 1 96 ? -38.050 -9.830 47.912 1.00 72.75 96 LYS A C 1
ATOM 728 O O . LYS A 1 96 ? -37.084 -9.413 47.291 1.00 72.75 96 LYS A O 1
ATOM 733 N N . ALA A 1 97 ? -39.300 -9.463 47.634 1.00 64.44 97 ALA A N 1
ATOM 734 C CA . ALA A 1 97 ? -39.649 -8.600 46.505 1.00 64.44 97 ALA A CA 1
ATOM 735 C C . ALA A 1 97 ? -38.950 -7.231 46.571 1.00 64.44 97 ALA A C 1
ATOM 737 O O . ALA A 1 97 ? -38.473 -6.729 45.558 1.00 64.44 97 ALA A O 1
ATOM 738 N N . VAL A 1 98 ? -38.823 -6.644 47.766 1.00 66.06 98 VAL A N 1
ATOM 739 C CA . VAL A 1 98 ? -38.068 -5.401 47.983 1.00 66.06 98 VAL A CA 1
ATOM 740 C C . VAL A 1 98 ? -36.574 -5.615 47.741 1.00 66.06 98 VAL A C 1
ATOM 742 O O . VAL A 1 98 ? -35.952 -4.780 47.093 1.00 66.06 98 VAL A O 1
ATOM 745 N N . ARG A 1 99 ? -35.977 -6.719 48.216 1.00 70.06 99 ARG A N 1
ATOM 746 C CA . ARG A 1 99 ? -34.568 -7.038 47.922 1.00 70.06 99 ARG A CA 1
ATOM 747 C C . ARG A 1 99 ? -34.326 -7.234 46.430 1.00 70.06 99 ARG A C 1
ATOM 749 O O . ARG A 1 99 ? -33.354 -6.683 45.917 1.00 70.06 99 ARG A O 1
ATOM 756 N N . ASP A 1 100 ? -35.210 -7.960 45.755 1.00 68.44 100 ASP A N 1
ATOM 757 C CA . ASP A 1 100 ? -35.132 -8.219 44.320 1.00 68.44 100 ASP A CA 1
ATOM 758 C C . ASP A 1 100 ? -35.250 -6.893 43.547 1.00 68.44 100 ASP A C 1
ATOM 760 O O . ASP A 1 100 ? -34.340 -6.551 42.794 1.00 68.44 100 ASP A O 1
ATOM 764 N N . ALA A 1 101 ? -36.254 -6.061 43.850 1.00 64.81 101 ALA A N 1
ATOM 765 C CA . ALA A 1 101 ? -36.429 -4.740 43.240 1.00 64.81 101 ALA A CA 1
ATOM 766 C C . ALA A 1 101 ? -35.248 -3.785 43.507 1.00 64.81 101 ALA A C 1
ATOM 768 O O . ALA A 1 101 ? -34.817 -3.059 42.613 1.00 64.81 101 ALA A O 1
ATOM 769 N N . VAL A 1 102 ? -34.682 -3.789 44.721 1.00 65.81 102 VAL A N 1
ATOM 770 C CA . VAL A 1 102 ? -33.475 -3.007 45.049 1.00 65.81 102 VAL A CA 1
ATOM 771 C C . VAL A 1 102 ? -32.264 -3.523 44.272 1.00 65.81 102 VAL A C 1
ATOM 773 O O . VAL A 1 102 ? -31.451 -2.722 43.808 1.00 65.81 102 VAL A O 1
ATOM 776 N N . SER A 1 103 ? -32.133 -4.841 44.107 1.00 67.94 103 SER A N 1
ATOM 777 C CA . SER A 1 103 ? -31.048 -5.436 43.327 1.00 67.94 103 SER A CA 1
ATOM 778 C C . SER A 1 103 ? -31.161 -5.084 41.841 1.00 67.94 103 SER A C 1
ATOM 780 O O . SER A 1 103 ? -30.173 -4.643 41.257 1.00 67.94 103 SER A O 1
ATOM 782 N N . GLU A 1 104 ? -32.361 -5.154 41.262 1.00 67.12 104 GLU A N 1
ATOM 783 C CA . GLU A 1 104 ? -32.636 -4.765 39.876 1.00 67.12 104 GLU A CA 1
ATOM 784 C C . GLU A 1 104 ? -32.380 -3.273 39.652 1.00 67.12 104 GLU A C 1
ATOM 786 O O . GLU A 1 104 ? -31.671 -2.906 38.714 1.00 67.12 104 GLU A O 1
ATOM 791 N N . ALA A 1 105 ? -32.864 -2.408 40.549 1.00 64.31 105 ALA A N 1
ATOM 792 C CA . ALA A 1 105 ? -32.614 -0.969 40.480 1.00 64.31 105 ALA A CA 1
ATOM 793 C C . ALA A 1 105 ? -31.114 -0.642 40.575 1.00 64.31 105 ALA A C 1
ATOM 795 O O . ALA A 1 105 ? -30.614 0.216 39.845 1.00 64.31 105 ALA A O 1
ATOM 796 N N . LYS A 1 106 ? -30.368 -1.353 41.433 1.00 67.94 106 LYS A N 1
ATOM 797 C CA . LYS A 1 106 ? -28.913 -1.191 41.556 1.00 67.94 106 LYS A CA 1
ATOM 798 C C . LYS A 1 106 ? -28.179 -1.658 40.297 1.00 67.94 106 LYS A C 1
ATOM 800 O O . LYS A 1 106 ? -27.240 -0.993 39.866 1.00 67.94 106 LYS A O 1
ATOM 805 N N . VAL A 1 107 ? -28.602 -2.769 39.690 1.00 66.44 107 VAL A N 1
ATOM 806 C CA . VAL A 1 107 ? -28.053 -3.245 38.410 1.00 66.44 107 VAL A CA 1
ATOM 807 C C . VAL A 1 107 ? -28.332 -2.235 37.297 1.00 66.44 107 VAL A C 1
ATOM 809 O O . VAL A 1 107 ? -27.407 -1.878 36.572 1.00 66.44 107 VAL A O 1
ATOM 812 N N . ALA A 1 108 ? -29.558 -1.717 37.196 1.00 65.69 108 ALA A N 1
ATOM 813 C CA . ALA A 1 108 ? -29.927 -0.715 36.197 1.00 65.69 108 ALA A CA 1
ATOM 814 C C . ALA A 1 108 ? -29.091 0.573 36.329 1.00 65.69 108 ALA A C 1
ATOM 816 O O . ALA A 1 108 ? -28.509 1.024 35.343 1.00 65.69 108 ALA A O 1
ATOM 817 N N . ALA A 1 109 ? -28.942 1.107 37.547 1.00 67.19 109 ALA A N 1
ATOM 818 C CA . ALA A 1 109 ? -28.120 2.291 37.809 1.00 67.19 109 ALA A CA 1
ATOM 819 C C . ALA A 1 109 ? -26.628 2.057 37.498 1.00 67.19 109 ALA A C 1
ATOM 821 O O . ALA A 1 109 ? -25.960 2.915 36.916 1.00 67.19 109 ALA A O 1
ATOM 822 N N . ASN A 1 110 ? -26.095 0.876 37.833 1.00 67.38 110 ASN A N 1
ATOM 823 C CA . ASN A 1 110 ? -24.723 0.509 37.482 1.00 67.38 110 ASN A CA 1
ATOM 824 C C . ASN A 1 110 ? -24.531 0.427 35.957 1.00 67.38 110 ASN A C 1
ATOM 826 O O . ASN A 1 110 ? -23.512 0.896 35.454 1.00 67.38 110 ASN A O 1
ATOM 830 N N . MET A 1 111 ? -25.501 -0.122 35.217 1.00 70.56 111 MET A N 1
ATOM 831 C CA . MET A 1 111 ? -25.450 -0.206 33.751 1.00 70.56 111 MET A CA 1
ATOM 832 C C . MET A 1 111 ? -25.508 1.174 33.087 1.00 70.56 111 MET A C 1
ATOM 834 O O . MET A 1 111 ? -24.755 1.428 32.148 1.00 70.56 111 MET A O 1
ATOM 838 N N . GLU A 1 112 ? -26.341 2.086 33.594 1.00 74.75 112 GLU A N 1
ATOM 839 C CA . GLU A 1 112 ? -26.383 3.478 33.129 1.00 74.75 112 GLU A CA 1
ATOM 840 C C . GLU A 1 112 ? -25.036 4.178 33.355 1.00 74.75 112 GLU A C 1
ATOM 842 O O . GLU A 1 112 ? -24.466 4.752 32.424 1.00 74.75 112 GLU A O 1
ATOM 847 N N . THR A 1 113 ? -24.469 4.032 34.557 1.00 73.00 113 THR A N 1
ATOM 848 C CA . THR A 1 113 ? -23.162 4.602 34.914 1.00 73.00 113 THR A CA 1
ATOM 849 C C . THR A 1 113 ? -22.046 4.057 34.016 1.00 73.00 113 THR A C 1
ATOM 851 O O . THR A 1 113 ? -21.226 4.822 33.512 1.00 73.00 113 THR A O 1
ATOM 854 N N . LEU A 1 114 ? -22.019 2.744 33.760 1.00 71.81 114 LEU A N 1
ATOM 855 C CA . LEU A 1 114 ? -21.058 2.128 32.837 1.00 71.81 114 LEU A CA 1
ATOM 856 C C . LEU A 1 114 ? -21.237 2.636 31.398 1.00 71.81 114 LEU A C 1
ATOM 858 O O . LEU A 1 114 ? -20.246 2.865 30.704 1.00 71.81 114 LEU A O 1
ATOM 862 N N . GLY A 1 115 ? -22.478 2.872 30.965 1.00 73.25 115 GLY A N 1
ATOM 863 C CA . GLY A 1 115 ? -22.781 3.491 29.676 1.00 73.25 115 GLY A CA 1
ATOM 864 C C . GLY A 1 115 ? -22.260 4.928 29.562 1.00 73.25 115 GLY A C 1
ATOM 865 O O . GLY A 1 115 ? -21.689 5.296 28.534 1.00 73.25 115 GLY A O 1
ATOM 866 N N . GLU A 1 116 ? -22.401 5.744 30.609 1.00 77.38 116 GLU A N 1
ATOM 867 C CA . GLU A 1 116 ? -21.815 7.090 30.656 1.00 77.38 116 GLU A CA 1
ATOM 868 C C . GLU A 1 116 ? -20.288 7.061 30.658 1.00 77.38 116 GLU A C 1
ATOM 870 O O . GLU A 1 116 ? -19.659 7.851 29.956 1.00 77.38 116 GLU A O 1
ATOM 875 N N . ILE A 1 117 ? -19.686 6.140 31.412 1.00 74.38 117 ILE A N 1
ATOM 876 C CA . ILE A 1 117 ? -18.235 5.950 31.448 1.00 74.38 117 ILE A CA 1
ATOM 877 C C . ILE A 1 117 ? -17.720 5.567 30.052 1.00 74.38 117 ILE A C 1
ATOM 879 O O . ILE A 1 117 ? -16.789 6.197 29.557 1.00 74.38 117 ILE A O 1
ATOM 883 N N . GLY A 1 118 ? -18.374 4.625 29.364 1.00 71.88 118 GLY A N 1
ATOM 884 C CA . GLY A 1 118 ? -18.027 4.263 27.986 1.00 71.88 118 GLY A CA 1
ATOM 885 C C . GLY A 1 118 ? -18.121 5.441 27.005 1.00 71.88 118 GLY A C 1
ATOM 886 O O . GLY A 1 118 ? -17.279 5.575 26.115 1.00 71.88 118 GLY A O 1
ATOM 887 N N . LYS A 1 119 ? -19.096 6.345 27.193 1.00 80.69 119 LYS A N 1
ATOM 888 C CA . LYS A 1 119 ? -19.191 7.601 26.426 1.00 80.69 119 LYS A CA 1
ATOM 889 C C . LYS A 1 119 ? -18.058 8.572 26.762 1.00 80.69 119 LYS A C 1
ATOM 891 O O . LYS A 1 119 ? -17.507 9.170 25.843 1.00 80.69 119 LYS A O 1
ATOM 896 N N . ARG A 1 120 ? -17.690 8.721 28.041 1.00 77.94 120 ARG A N 1
ATOM 897 C CA . ARG A 1 120 ? -16.574 9.585 28.479 1.00 77.94 120 ARG A CA 1
ATOM 898 C C . ARG A 1 120 ? -15.241 9.137 27.888 1.00 77.94 120 ARG A C 1
ATOM 900 O O . ARG A 1 120 ? -14.466 9.981 27.461 1.00 77.94 120 ARG A O 1
ATOM 907 N N . PHE A 1 121 ? -15.018 7.828 27.815 1.00 78.94 121 PHE A N 1
ATOM 908 C CA . PHE A 1 121 ? -13.838 7.251 27.172 1.00 78.94 121 PHE A CA 1
ATOM 909 C C . PHE A 1 121 ? -13.918 7.224 25.642 1.00 78.94 121 PHE A C 1
ATOM 911 O O . PHE A 1 121 ? -12.951 6.847 25.001 1.00 78.94 121 PHE A O 1
ATOM 918 N N . ASN A 1 122 ? -15.036 7.630 25.030 1.00 87.44 122 ASN A N 1
ATOM 919 C CA . ASN A 1 122 ? -15.225 7.618 23.576 1.00 87.44 122 ASN A CA 1
ATOM 920 C C . ASN A 1 122 ? -14.889 6.262 22.911 1.00 87.44 122 ASN A C 1
ATOM 922 O O . ASN A 1 122 ? -14.404 6.207 21.782 1.00 87.44 122 ASN A O 1
ATOM 926 N N . VAL A 1 123 ? -15.197 5.152 23.589 1.00 79.94 123 VAL A N 1
ATOM 927 C CA . VAL A 1 123 ? -14.837 3.790 23.148 1.00 79.94 123 VAL A CA 1
ATOM 928 C C . VAL A 1 123 ? -15.379 3.480 21.746 1.00 79.94 123 VAL A C 1
ATOM 930 O O . VAL A 1 123 ? -14.680 2.923 20.903 1.00 79.94 123 VAL A O 1
ATOM 933 N N . ASN A 1 124 ? -16.609 3.913 21.452 1.00 83.44 124 ASN A N 1
ATOM 934 C CA . ASN A 1 124 ? -17.215 3.755 20.125 1.00 83.44 124 ASN A CA 1
ATOM 935 C C . ASN A 1 124 ? -16.464 4.534 19.033 1.00 83.44 124 ASN A C 1
ATOM 937 O O . ASN A 1 124 ? -16.413 4.084 17.890 1.00 83.44 124 ASN A O 1
ATOM 941 N N . GLY A 1 125 ? -15.897 5.696 19.374 1.00 85.31 125 GLY A N 1
ATOM 942 C CA . GLY A 1 125 ? -15.063 6.479 18.466 1.00 85.31 125 GLY A CA 1
ATOM 943 C C . GLY A 1 125 ? -13.778 5.735 18.116 1.00 85.31 125 GLY A C 1
ATOM 944 O O . GLY A 1 125 ? -13.476 5.581 16.937 1.00 85.31 125 GLY A O 1
ATOM 945 N N . THR A 1 126 ? -13.092 5.188 19.122 1.00 84.62 126 THR A N 1
ATOM 946 C CA . THR A 1 126 ? -11.876 4.382 18.932 1.00 84.62 126 THR A CA 1
ATOM 947 C C . THR A 1 126 ? -12.145 3.116 18.116 1.00 84.62 126 THR A C 1
ATOM 949 O O . THR A 1 126 ? -11.411 2.835 17.176 1.00 84.62 126 THR A O 1
ATOM 952 N N . TYR A 1 127 ? -13.237 2.384 18.375 1.00 82.88 127 TYR A N 1
ATOM 953 C CA . TYR A 1 127 ? -13.611 1.228 17.542 1.00 82.88 127 TYR A CA 1
ATOM 954 C C . TYR A 1 127 ? -13.847 1.605 16.078 1.00 82.88 127 TYR A C 1
ATOM 956 O O . TYR A 1 127 ? -13.429 0.875 15.177 1.00 82.88 127 TYR A O 1
ATOM 964 N N . LYS A 1 128 ? -14.513 2.740 15.832 1.00 89.69 128 LYS A N 1
ATOM 965 C CA . LYS A 1 128 ? -14.734 3.238 14.474 1.00 89.69 128 LYS A CA 1
ATOM 966 C C . LYS A 1 128 ? -13.410 3.574 13.789 1.00 89.69 128 LYS A C 1
ATOM 968 O O . LYS A 1 128 ? -13.227 3.206 12.634 1.00 89.69 128 LYS A O 1
ATOM 973 N N . GLU A 1 129 ? -12.496 4.231 14.497 1.00 90.44 129 GLU A N 1
ATOM 974 C CA . GLU A 1 129 ? -11.184 4.591 13.958 1.00 90.44 129 GLU A CA 1
ATOM 975 C C . GLU A 1 129 ? -10.333 3.358 13.642 1.00 90.44 129 GLU A C 1
ATOM 977 O O . GLU A 1 129 ? -9.812 3.241 12.538 1.00 90.44 129 GLU A O 1
ATOM 982 N N . ILE A 1 130 ? -10.286 2.376 14.546 1.00 88.94 130 ILE A N 1
ATOM 983 C CA . ILE A 1 130 ? -9.637 1.079 14.305 1.00 88.94 130 ILE A CA 1
ATOM 984 C C . ILE A 1 130 ? -10.216 0.408 13.051 1.00 88.94 130 ILE A C 1
ATOM 986 O O . ILE A 1 130 ? -9.460 -0.083 12.214 1.00 88.94 130 ILE A O 1
ATOM 990 N N . GLY A 1 131 ? -11.544 0.419 12.889 1.00 84.12 131 GLY A N 1
ATOM 991 C CA . GLY A 1 131 ? -12.211 -0.091 11.689 1.00 84.12 131 GLY A CA 1
ATOM 992 C C . GLY A 1 131 ? -11.748 0.611 10.408 1.00 84.12 131 GLY A C 1
ATOM 993 O O . GLY A 1 131 ? -11.367 -0.063 9.450 1.00 84.12 131 GLY A O 1
ATOM 994 N N . ASN A 1 132 ? -11.702 1.948 10.414 1.00 91.69 132 ASN A N 1
ATOM 995 C CA . ASN A 1 132 ? -11.203 2.740 9.284 1.00 91.69 132 ASN A CA 1
ATOM 996 C C . ASN A 1 132 ? -9.735 2.408 8.965 1.00 91.69 132 ASN A C 1
ATOM 998 O O . ASN A 1 132 ? -9.367 2.270 7.801 1.00 91.69 132 ASN A O 1
ATOM 1002 N N . LEU A 1 133 ? -8.888 2.262 9.989 1.00 88.81 133 LEU A N 1
ATOM 1003 C CA . LEU A 1 133 ? -7.468 1.951 9.817 1.00 88.81 133 LEU A CA 1
ATOM 1004 C C . LEU A 1 133 ? -7.247 0.559 9.228 1.00 88.81 133 LEU A C 1
ATOM 1006 O O . LEU A 1 133 ? -6.347 0.395 8.404 1.00 88.81 133 LEU A O 1
ATOM 1010 N N . ILE A 1 134 ? -8.066 -0.429 9.598 1.00 87.88 134 ILE A N 1
ATOM 1011 C CA . ILE A 1 134 ? -8.035 -1.764 8.983 1.00 87.88 134 ILE A CA 1
ATOM 1012 C C . ILE A 1 134 ? -8.359 -1.662 7.491 1.00 87.88 134 ILE A C 1
ATOM 1014 O O . ILE A 1 134 ? -7.622 -2.209 6.670 1.00 87.88 134 ILE A O 1
ATOM 1018 N N . GLU A 1 135 ? -9.428 -0.943 7.138 1.00 92.50 135 GLU A N 1
ATOM 1019 C CA . GLU A 1 135 ? -9.846 -0.760 5.745 1.00 92.50 135 GLU A CA 1
ATOM 1020 C C . GLU A 1 135 ? -8.760 -0.054 4.920 1.00 92.50 135 GLU A C 1
ATOM 1022 O O . GLU A 1 135 ? -8.367 -0.548 3.861 1.00 92.50 135 GLU A O 1
ATOM 1027 N N . LEU A 1 136 ? -8.212 1.052 5.434 1.00 93.94 136 LEU A N 1
ATOM 1028 C CA . LEU A 1 136 ? -7.126 1.791 4.787 1.00 93.94 136 LEU A CA 1
ATOM 1029 C C . LEU A 1 136 ? -5.877 0.923 4.614 1.00 93.94 136 LEU A C 1
ATOM 1031 O O . LEU A 1 136 ? -5.339 0.844 3.515 1.00 93.94 136 LEU A O 1
ATOM 1035 N N . THR A 1 137 ? -5.456 0.205 5.658 1.00 88.38 137 THR A N 1
ATOM 1036 C CA . THR A 1 137 ? -4.290 -0.694 5.608 1.00 88.38 137 THR A CA 1
ATOM 1037 C C . THR A 1 137 ? -4.460 -1.769 4.534 1.00 88.38 137 THR A C 1
ATOM 1039 O O . THR A 1 137 ? -3.520 -2.063 3.791 1.00 88.38 137 THR A O 1
ATOM 1042 N N . GLN A 1 138 ? -5.650 -2.368 4.445 1.00 91.56 138 GLN A N 1
ATOM 1043 C CA . GLN A 1 138 ? -5.946 -3.394 3.450 1.00 91.56 138 GLN A CA 1
ATOM 1044 C C . GLN A 1 138 ? -5.909 -2.818 2.031 1.00 91.56 138 GLN A C 1
ATOM 1046 O O . GLN A 1 138 ? -5.252 -3.384 1.157 1.00 91.56 138 GLN A O 1
ATOM 1051 N N . ARG A 1 139 ? -6.531 -1.655 1.822 1.00 93.69 139 ARG A N 1
ATOM 1052 C CA . ARG A 1 139 ? -6.523 -0.962 0.534 1.00 93.69 139 ARG A CA 1
ATOM 1053 C C . ARG A 1 139 ? -5.109 -0.578 0.091 1.00 93.69 139 ARG A C 1
ATOM 1055 O O . ARG A 1 139 ? -4.728 -0.870 -1.037 1.00 93.69 139 ARG A O 1
ATOM 1062 N N . THR A 1 140 ? -4.292 -0.009 0.979 1.00 88.88 140 THR A N 1
ATOM 1063 C CA . THR A 1 140 ? -2.894 0.337 0.669 1.00 88.88 140 THR A CA 1
ATOM 1064 C C . THR A 1 140 ? -2.079 -0.910 0.303 1.00 88.88 140 THR A C 1
ATOM 1066 O O . THR A 1 140 ? -1.276 -0.873 -0.630 1.00 88.88 140 THR A O 1
ATOM 1069 N N . LYS A 1 141 ? -2.306 -2.053 0.971 1.00 91.69 141 LYS A N 1
ATOM 1070 C CA . LYS A 1 141 ? -1.673 -3.338 0.607 1.00 91.69 141 LYS A CA 1
ATOM 1071 C C . LYS A 1 141 ? -2.079 -3.806 -0.792 1.00 91.69 141 LYS A C 1
ATOM 1073 O O . LYS A 1 141 ? -1.229 -4.289 -1.544 1.00 91.69 141 LYS A O 1
ATOM 1078 N N . GLU A 1 142 ? -3.353 -3.677 -1.146 1.00 94.88 142 GLU A N 1
ATOM 1079 C CA . GLU A 1 142 ? -3.864 -4.006 -2.482 1.00 94.88 142 GLU A CA 1
ATOM 1080 C C . GLU A 1 142 ? -3.248 -3.107 -3.560 1.00 94.88 142 GLU A C 1
ATOM 1082 O O . GLU A 1 142 ? -2.763 -3.620 -4.573 1.00 94.88 142 GLU A O 1
ATOM 1087 N N . ASP A 1 143 ? -3.155 -1.801 -3.305 1.00 94.88 143 ASP A N 1
ATOM 1088 C CA . ASP A 1 143 ? -2.539 -0.832 -4.215 1.00 94.88 143 ASP A CA 1
ATOM 1089 C C . ASP A 1 143 ? -1.045 -1.122 -4.436 1.00 94.88 143 ASP A C 1
ATOM 1091 O O . ASP A 1 143 ? -0.582 -1.155 -5.581 1.00 94.88 143 ASP A O 1
ATOM 1095 N N . ILE A 1 144 ? -0.292 -1.428 -3.371 1.00 92.50 144 ILE A N 1
ATOM 1096 C CA . ILE A 1 144 ? 1.116 -1.854 -3.468 1.00 92.50 144 ILE A CA 1
ATOM 1097 C C . ILE A 1 144 ? 1.241 -3.113 -4.331 1.00 92.50 144 ILE A C 1
ATOM 1099 O O . ILE A 1 144 ? 2.104 -3.189 -5.209 1.00 92.50 144 ILE A O 1
ATOM 1103 N N . ASN A 1 145 ? 0.390 -4.116 -4.104 1.00 94.88 145 ASN A N 1
ATOM 1104 C CA . ASN A 1 145 ? 0.439 -5.370 -4.854 1.00 94.88 145 ASN A CA 1
ATOM 1105 C C . ASN A 1 145 ? 0.114 -5.163 -6.338 1.00 94.88 145 ASN A C 1
ATOM 1107 O O . ASN A 1 145 ? 0.818 -5.702 -7.197 1.00 94.88 145 ASN A O 1
ATOM 1111 N N . SER A 1 146 ? -0.894 -4.341 -6.634 1.00 97.12 146 SER A N 1
ATOM 1112 C CA . SER A 1 146 ? -1.257 -3.944 -7.995 1.00 97.12 146 SER A CA 1
ATOM 1113 C C . SER A 1 146 ? -0.091 -3.240 -8.698 1.00 97.12 146 SER A C 1
ATOM 1115 O O . SER A 1 146 ? 0.343 -3.659 -9.774 1.00 97.12 146 SER A O 1
ATOM 1117 N N . LYS A 1 147 ? 0.530 -2.243 -8.053 1.00 95.75 147 LYS A N 1
ATOM 1118 C CA . LYS A 1 147 ? 1.695 -1.537 -8.613 1.00 95.75 147 LYS A CA 1
ATOM 1119 C C . LYS A 1 147 ? 2.904 -2.448 -8.799 1.00 95.75 147 LYS A C 1
ATOM 1121 O O . LYS A 1 147 ? 3.569 -2.366 -9.829 1.00 95.75 147 LYS A O 1
ATOM 1126 N N . ARG A 1 148 ? 3.168 -3.376 -7.873 1.00 96.62 148 ARG A N 1
ATOM 1127 C CA . ARG A 1 148 ? 4.229 -4.389 -8.024 1.00 96.62 148 ARG A CA 1
ATOM 1128 C C . ARG A 1 148 ? 3.982 -5.310 -9.219 1.00 96.62 148 ARG A C 1
ATOM 1130 O O . ARG A 1 148 ? 4.940 -5.720 -9.873 1.00 96.62 148 ARG A O 1
ATOM 1137 N N . GLN A 1 149 ? 2.728 -5.642 -9.525 1.00 97.62 149 GLN A N 1
ATOM 1138 C CA . GLN A 1 149 ? 2.390 -6.405 -10.728 1.00 97.62 149 GLN A CA 1
ATOM 1139 C C . GLN A 1 149 ? 2.665 -5.593 -12.001 1.00 97.62 149 GLN A C 1
ATOM 1141 O O . GLN A 1 149 ? 3.288 -6.111 -12.932 1.00 97.62 149 GLN A O 1
ATOM 1146 N N . THR A 1 150 ? 2.286 -4.315 -12.020 1.00 96.69 150 THR A N 1
ATOM 1147 C CA . THR A 1 150 ? 2.615 -3.398 -13.122 1.00 96.69 150 THR A CA 1
ATOM 1148 C C . THR A 1 150 ? 4.127 -3.263 -13.302 1.00 96.69 150 THR A C 1
ATOM 1150 O O . THR A 1 150 ? 4.620 -3.400 -14.418 1.00 96.69 150 THR A O 1
ATOM 1153 N N . LEU A 1 151 ? 4.884 -3.111 -12.212 1.00 97.69 151 LEU A N 1
ATOM 1154 C CA . LEU A 1 151 ? 6.344 -3.005 -12.237 1.00 97.69 151 LEU A CA 1
ATOM 1155 C C . LEU A 1 151 ? 7.011 -4.229 -12.881 1.00 97.69 151 LEU A C 1
ATOM 1157 O O . LEU A 1 151 ? 7.966 -4.079 -13.636 1.00 97.69 151 LEU A O 1
ATOM 1161 N N . ARG A 1 152 ? 6.503 -5.447 -12.641 1.00 97.88 152 ARG A N 1
ATOM 1162 C CA . ARG A 1 152 ? 7.014 -6.658 -13.317 1.00 97.88 152 ARG A CA 1
ATOM 1163 C C . ARG A 1 152 ? 6.836 -6.582 -14.831 1.00 97.88 152 ARG A C 1
ATOM 1165 O O . ARG A 1 152 ? 7.741 -6.963 -15.563 1.00 97.88 152 ARG A O 1
ATOM 1172 N N . THR A 1 153 ? 5.694 -6.070 -15.281 1.00 97.94 153 THR A N 1
ATOM 1173 C CA . THR A 1 153 ? 5.406 -5.895 -16.711 1.00 97.94 153 THR A CA 1
ATOM 1174 C C . THR A 1 153 ? 6.325 -4.838 -17.318 1.00 97.94 153 THR A C 1
ATOM 1176 O O . THR A 1 153 ? 6.943 -5.086 -18.346 1.00 97.94 153 THR A O 1
ATOM 1179 N N . VAL A 1 154 ? 6.501 -3.702 -16.637 1.00 97.50 154 VAL A N 1
ATOM 1180 C CA . VAL A 1 154 ? 7.403 -2.626 -17.079 1.00 97.50 154 VAL A CA 1
ATOM 1181 C C . VAL A 1 154 ? 8.860 -3.091 -17.127 1.00 97.50 154 VAL A C 1
ATOM 1183 O O . VAL A 1 154 ? 9.570 -2.751 -18.065 1.00 97.50 154 VAL A O 1
ATOM 1186 N N . ARG A 1 155 ? 9.310 -3.927 -16.183 1.00 97.69 155 ARG A N 1
ATOM 1187 C CA . ARG A 1 155 ? 10.658 -4.525 -16.222 1.00 97.69 155 ARG A CA 1
ATOM 1188 C C . ARG A 1 155 ? 10.864 -5.427 -17.437 1.00 97.69 155 ARG A C 1
ATOM 1190 O O . ARG A 1 155 ? 11.948 -5.410 -18.014 1.00 97.69 155 ARG A O 1
ATOM 1197 N N . GLN A 1 156 ? 9.838 -6.174 -17.845 1.00 98.06 156 GLN A N 1
ATOM 1198 C CA . GLN A 1 156 ? 9.898 -6.938 -19.091 1.00 98.06 156 GLN A CA 1
ATOM 1199 C C . GLN A 1 156 ? 9.986 -5.998 -20.298 1.00 98.06 156 GLN A C 1
ATOM 1201 O O . GLN A 1 156 ? 10.903 -6.136 -21.099 1.00 98.06 156 GLN A O 1
ATOM 1206 N N . SER A 1 157 ? 9.116 -4.984 -20.373 1.00 97.44 157 SER A N 1
ATOM 1207 C CA . SER A 1 157 ? 9.173 -3.967 -21.431 1.00 97.44 157 SER A CA 1
ATOM 1208 C C . SER A 1 157 ? 10.526 -3.254 -21.496 1.00 97.44 157 SER A C 1
ATOM 1210 O O . SER A 1 157 ? 10.987 -2.923 -22.583 1.00 97.44 157 SER A O 1
ATOM 1212 N N . LEU A 1 158 ? 11.176 -3.023 -20.352 1.00 98.38 158 LEU A N 1
ATOM 1213 C CA . LEU A 1 158 ? 12.495 -2.399 -20.289 1.00 98.38 158 LEU A CA 1
ATOM 1214 C C . LEU A 1 158 ? 13.565 -3.313 -20.890 1.00 98.38 158 LEU A C 1
ATOM 1216 O O . LEU A 1 158 ? 14.387 -2.844 -21.670 1.00 98.38 158 LEU A O 1
ATOM 1220 N N . SER A 1 159 ? 13.526 -4.607 -20.558 1.00 98.12 159 SER A N 1
ATOM 1221 C CA . SER A 1 159 ? 14.417 -5.613 -21.145 1.00 98.12 159 SER A CA 1
ATOM 1222 C C . SER A 1 159 ? 14.240 -5.698 -22.663 1.00 98.12 159 SER A C 1
ATOM 1224 O O . SER A 1 159 ? 15.227 -5.771 -23.394 1.00 98.12 159 SER A O 1
ATOM 1226 N N . ASP A 1 160 ? 12.996 -5.661 -23.142 1.00 98.00 160 ASP A N 1
ATOM 1227 C CA . ASP A 1 160 ? 12.686 -5.707 -24.574 1.00 98.00 160 ASP A CA 1
ATOM 1228 C C . ASP A 1 160 ? 13.164 -4.425 -25.284 1.00 98.00 160 ASP A C 1
ATOM 1230 O O . ASP A 1 160 ? 13.764 -4.483 -26.358 1.00 98.00 160 ASP A O 1
ATOM 1234 N N . ALA A 1 161 ? 12.977 -3.256 -24.661 1.00 97.81 161 ALA A N 1
ATOM 1235 C CA . ALA A 1 161 ? 13.473 -1.984 -25.184 1.00 97.81 161 ALA A CA 1
ATOM 1236 C C . ALA A 1 161 ? 15.011 -1.914 -25.192 1.00 97.81 161 ALA A C 1
ATOM 1238 O O . ALA A 1 161 ? 15.601 -1.391 -26.136 1.00 97.81 161 ALA A O 1
ATOM 1239 N N . GLU A 1 162 ? 15.680 -2.469 -24.177 1.00 98.19 162 GLU A N 1
ATOM 1240 C CA . GLU A 1 162 ? 17.143 -2.569 -24.137 1.00 98.19 162 GLU A CA 1
ATOM 1241 C C . GLU A 1 162 ? 17.671 -3.474 -25.259 1.00 98.19 162 GLU A C 1
ATOM 1243 O O . GLU A 1 162 ? 18.679 -3.152 -25.894 1.00 98.19 162 GLU A O 1
ATOM 1248 N N . LEU A 1 163 ? 16.987 -4.590 -25.530 1.00 98.31 163 LEU A N 1
ATOM 1249 C CA . LEU A 1 163 ? 17.313 -5.464 -26.654 1.00 98.31 163 LEU A CA 1
ATOM 1250 C C . LEU A 1 163 ? 17.152 -4.727 -27.989 1.00 98.31 163 LEU A C 1
ATOM 1252 O O . LEU A 1 163 ? 18.069 -4.766 -28.801 1.00 98.31 163 LEU A O 1
ATOM 1256 N N . SER A 1 164 ? 16.057 -3.986 -28.170 1.00 98.00 164 SER A N 1
ATOM 1257 C CA . SER A 1 164 ? 15.815 -3.173 -29.371 1.00 98.00 164 SER A CA 1
ATOM 1258 C C . SER A 1 164 ? 16.926 -2.141 -29.619 1.00 98.00 164 SER A C 1
ATOM 1260 O O . SER A 1 164 ? 17.424 -2.012 -30.737 1.00 98.00 164 SER A O 1
ATOM 1262 N N . VAL A 1 165 ? 17.415 -1.466 -28.569 1.00 98.31 165 VAL A N 1
ATOM 1263 C CA . VAL A 1 165 ? 18.575 -0.557 -28.680 1.00 98.31 165 VAL A CA 1
ATOM 1264 C C . VAL A 1 165 ? 19.831 -1.305 -29.140 1.00 98.31 165 VAL A C 1
ATOM 1266 O O . VAL A 1 165 ? 20.557 -0.811 -30.005 1.00 98.31 165 VAL A O 1
ATOM 1269 N N . LYS A 1 166 ? 20.092 -2.497 -28.587 1.00 98.12 166 LYS A N 1
ATOM 1270 C CA . LYS A 1 166 ? 21.246 -3.327 -28.973 1.00 98.12 166 LYS A CA 1
ATOM 1271 C C . LYS A 1 166 ? 21.139 -3.824 -30.413 1.00 98.12 166 LYS A C 1
ATOM 1273 O O . LYS A 1 166 ? 22.149 -3.853 -31.110 1.00 98.12 166 LYS A O 1
ATOM 1278 N N . GLU A 1 167 ? 19.944 -4.197 -30.860 1.00 98.00 167 GLU A N 1
ATOM 1279 C CA . GLU A 1 167 ? 19.680 -4.624 -32.237 1.00 98.00 167 GLU A CA 1
ATOM 1280 C C . GLU A 1 167 ? 19.871 -3.469 -33.227 1.00 98.00 167 GLU A C 1
ATOM 1282 O O . GLU A 1 167 ? 20.567 -3.642 -34.228 1.00 98.00 167 GLU A O 1
ATOM 1287 N N . ALA A 1 168 ? 19.356 -2.275 -32.917 1.00 97.88 168 ALA A N 1
ATOM 1288 C CA . ALA A 1 168 ? 19.577 -1.079 -33.730 1.00 97.88 168 ALA A CA 1
ATOM 1289 C C . ALA A 1 168 ? 21.072 -0.721 -33.817 1.00 97.88 168 ALA A C 1
ATOM 1291 O O . ALA A 1 168 ? 21.599 -0.472 -34.899 1.00 97.88 168 ALA A O 1
ATOM 1292 N N . GLU A 1 169 ? 21.797 -0.765 -32.695 1.00 97.81 169 GLU A N 1
ATOM 1293 C CA . GLU A 1 169 ? 23.248 -0.549 -32.681 1.00 97.81 169 GLU A CA 1
ATOM 1294 C C . GLU A 1 169 ? 24.015 -1.602 -33.496 1.00 97.81 169 GLU A C 1
ATOM 1296 O O . GLU A 1 169 ? 24.952 -1.259 -34.222 1.00 97.81 169 GLU A O 1
ATOM 1301 N N . ALA A 1 170 ? 23.622 -2.874 -33.400 1.00 97.44 170 ALA A N 1
ATOM 1302 C CA . ALA A 1 170 ? 24.214 -3.950 -34.187 1.00 97.44 170 ALA A CA 1
ATOM 1303 C C . ALA A 1 170 ? 23.957 -3.766 -35.691 1.00 97.44 170 ALA A C 1
ATOM 1305 O O . ALA A 1 170 ? 24.862 -4.018 -36.487 1.00 97.44 170 ALA A O 1
ATOM 1306 N N . SER A 1 171 ? 22.771 -3.278 -36.073 1.00 97.81 171 SER A N 1
ATOM 1307 C CA . SER A 1 171 ? 22.445 -2.935 -37.461 1.00 97.81 171 SER A CA 1
ATOM 1308 C C . SER A 1 171 ? 23.358 -1.830 -37.991 1.00 97.81 171 SER A C 1
ATOM 1310 O O . SER A 1 171 ? 23.988 -2.009 -39.030 1.00 97.81 171 SER A O 1
ATOM 1312 N N . LEU A 1 172 ? 23.538 -0.740 -37.234 1.00 97.69 172 LEU A N 1
ATOM 1313 C CA . LEU A 1 172 ? 24.458 0.340 -37.618 1.00 97.69 172 LEU A CA 1
ATOM 1314 C C . LEU A 1 172 ? 25.894 -0.159 -37.787 1.00 97.69 172 LEU A C 1
ATOM 1316 O O . LEU A 1 172 ? 26.585 0.208 -38.735 1.00 97.69 172 LEU A O 1
ATOM 1320 N N . LEU A 1 173 ? 26.356 -1.023 -36.882 1.00 96.69 173 LEU A N 1
ATOM 1321 C CA . LEU A 1 173 ? 27.671 -1.647 -37.006 1.00 96.69 173 LEU A CA 1
ATOM 1322 C C . LEU A 1 173 ? 27.787 -2.519 -38.261 1.00 96.69 173 LEU A C 1
ATOM 1324 O O . LEU A 1 173 ? 28.839 -2.499 -38.902 1.00 96.69 173 LEU A O 1
ATOM 1328 N N . ALA A 1 174 ? 26.741 -3.266 -38.618 1.00 96.69 174 ALA A N 1
ATOM 1329 C CA . ALA A 1 174 ? 26.718 -4.073 -39.832 1.00 96.69 174 ALA A CA 1
ATOM 1330 C C . ALA A 1 174 ? 26.809 -3.196 -41.092 1.00 96.69 174 ALA A C 1
ATOM 1332 O O . ALA A 1 174 ? 27.628 -3.488 -41.966 1.00 96.69 174 ALA A O 1
ATOM 1333 N N . ASP A 1 175 ? 26.067 -2.087 -41.142 1.00 96.75 175 ASP A N 1
ATOM 1334 C CA . ASP A 1 175 ? 26.108 -1.128 -42.253 1.00 96.75 175 ASP A CA 1
ATOM 1335 C C . ASP A 1 175 ? 27.500 -0.497 -42.405 1.00 96.75 175 ASP A C 1
ATOM 1337 O O . ASP A 1 175 ? 28.072 -0.482 -43.497 1.00 96.75 175 ASP A O 1
ATOM 1341 N N . ILE A 1 176 ? 28.112 -0.072 -41.292 1.00 96.19 176 ILE A N 1
ATOM 1342 C CA . ILE A 1 176 ? 29.480 0.474 -41.264 1.00 96.19 176 ILE A CA 1
ATOM 1343 C C . ILE A 1 176 ? 30.502 -0.554 -41.769 1.00 96.19 176 ILE A C 1
ATOM 1345 O O . ILE A 1 176 ? 31.466 -0.197 -42.450 1.00 96.19 176 ILE A O 1
ATOM 1349 N N . MET A 1 177 ? 30.338 -1.832 -41.417 1.00 93.94 177 MET A N 1
ATOM 1350 C CA . MET A 1 177 ? 31.239 -2.899 -41.864 1.00 93.94 177 MET A CA 1
ATOM 1351 C C . MET A 1 177 ? 31.053 -3.253 -43.341 1.00 93.94 177 MET A C 1
ATOM 1353 O O . MET A 1 177 ? 32.029 -3.640 -43.987 1.00 93.94 177 MET A O 1
ATOM 1357 N N . ALA A 1 178 ? 29.832 -3.132 -43.863 1.00 94.50 178 ALA A N 1
ATOM 1358 C CA . ALA A 1 178 ? 29.513 -3.383 -45.263 1.00 94.50 178 ALA A CA 1
ATOM 1359 C C . ALA A 1 178 ? 29.924 -2.224 -46.188 1.00 94.50 178 ALA A C 1
ATOM 1361 O O . ALA A 1 178 ? 30.053 -2.426 -47.396 1.00 94.50 178 ALA A O 1
ATOM 1362 N N . GLU A 1 179 ? 30.154 -1.022 -45.650 1.00 94.44 179 GLU A N 1
ATOM 1363 C CA . GLU A 1 179 ? 30.490 0.147 -46.458 1.00 94.44 179 GLU A CA 1
ATOM 1364 C C . GLU A 1 179 ? 31.905 0.053 -47.072 1.00 94.44 179 GLU A C 1
ATOM 1366 O O . GLU A 1 179 ? 32.927 -0.027 -46.379 1.00 94.44 179 GLU A O 1
ATOM 1371 N N . THR A 1 180 ? 31.980 0.102 -48.405 1.00 95.06 180 THR A N 1
ATOM 1372 C CA . THR A 1 180 ? 33.227 0.061 -49.187 1.00 95.06 180 THR A CA 1
ATOM 1373 C C . THR A 1 180 ? 33.529 1.398 -49.865 1.00 95.06 180 THR A C 1
ATOM 1375 O O . THR A 1 180 ? 32.668 2.264 -50.019 1.00 95.06 180 THR A O 1
ATOM 1378 N N . LEU A 1 181 ? 34.793 1.608 -50.246 1.00 92.00 181 LEU A N 1
ATOM 1379 C CA . LEU A 1 181 ? 35.197 2.803 -50.990 1.00 92.00 181 LEU A CA 1
ATOM 1380 C C . LEU A 1 181 ? 34.607 2.792 -52.415 1.00 92.00 181 LEU A C 1
ATOM 1382 O O . LEU A 1 181 ? 34.596 1.750 -53.070 1.00 92.00 181 LEU A O 1
ATOM 1386 N N . PRO A 1 182 ? 34.192 3.948 -52.963 1.00 89.94 182 PRO A N 1
ATOM 1387 C CA . PRO A 1 182 ? 33.666 4.009 -54.322 1.00 89.94 182 PRO A CA 1
ATOM 1388 C C . PRO A 1 182 ? 34.724 3.542 -55.335 1.00 89.94 182 PRO A C 1
ATOM 1390 O O . PRO A 1 182 ? 35.807 4.118 -55.431 1.00 89.94 182 PRO A O 1
ATOM 1393 N N . GLY A 1 183 ? 34.410 2.480 -56.084 1.00 90.88 183 GLY A N 1
ATOM 1394 C CA . GLY A 1 183 ? 35.307 1.878 -57.079 1.00 90.88 183 GLY A CA 1
ATOM 1395 C C . GLY A 1 183 ? 36.364 0.916 -56.518 1.00 90.88 183 GLY A C 1
ATOM 1396 O O . GLY A 1 183 ? 37.306 0.579 -57.233 1.00 90.88 183 GLY A O 1
ATOM 1397 N N . SER A 1 184 ? 36.246 0.483 -55.258 1.00 91.06 184 SER A N 1
ATOM 1398 C CA . SER A 1 184 ? 37.186 -0.444 -54.619 1.00 91.06 184 SER A CA 1
ATOM 1399 C C . SER A 1 184 ? 36.476 -1.361 -53.617 1.00 91.06 184 SER A C 1
ATOM 1401 O O . SER A 1 184 ? 35.773 -0.880 -52.741 1.00 91.06 184 SER A O 1
ATOM 1403 N N . ASP A 1 185 ? 36.783 -2.660 -53.627 1.00 89.25 185 ASP A N 1
ATOM 1404 C CA . ASP A 1 185 ? 36.247 -3.633 -52.649 1.00 89.25 185 ASP A CA 1
ATOM 1405 C C . ASP A 1 185 ? 36.855 -3.496 -51.238 1.00 89.25 185 ASP A C 1
ATOM 1407 O O . ASP A 1 185 ? 36.592 -4.283 -50.331 1.00 89.25 185 ASP A O 1
ATOM 1411 N N . LYS A 1 186 ? 37.718 -2.498 -51.032 1.00 91.50 186 LYS A N 1
ATOM 1412 C CA . LYS A 1 186 ? 38.277 -2.179 -49.715 1.00 91.50 186 LYS A CA 1
ATOM 1413 C C . LYS A 1 186 ? 37.221 -1.508 -48.838 1.00 91.50 186 LYS A C 1
ATOM 1415 O O . LYS A 1 186 ? 36.601 -0.530 -49.255 1.00 91.50 186 LYS A O 1
ATOM 1420 N N . ALA A 1 187 ? 37.106 -1.986 -47.600 1.00 91.75 187 ALA A N 1
ATOM 1421 C CA . ALA A 1 187 ? 36.278 -1.374 -46.567 1.00 91.75 187 ALA A CA 1
ATOM 1422 C C . ALA A 1 187 ? 36.629 0.110 -46.377 1.00 91.75 187 ALA A C 1
ATOM 1424 O O . ALA A 1 187 ? 37.808 0.470 -46.279 1.00 91.75 187 ALA A O 1
ATOM 1425 N N . LYS A 1 188 ? 35.602 0.959 -46.286 1.00 93.38 188 LYS A N 1
ATOM 1426 C CA . LYS A 1 188 ? 35.737 2.400 -46.035 1.00 93.38 188 LYS A CA 1
ATOM 1427 C C . LYS A 1 188 ? 36.333 2.673 -44.651 1.00 93.38 188 LYS A C 1
ATOM 1429 O O . LYS A 1 188 ? 37.174 3.559 -44.506 1.00 93.38 188 LYS A O 1
ATOM 1434 N N . PHE A 1 189 ? 35.971 1.857 -43.659 1.00 94.56 189 PHE A N 1
ATOM 1435 C CA . PHE A 1 189 ? 36.475 1.932 -42.287 1.00 94.56 189 PHE A CA 1
ATOM 1436 C C . PHE A 1 189 ? 37.318 0.698 -41.950 1.00 94.56 189 PHE A C 1
ATOM 1438 O O . PHE A 1 189 ? 36.825 -0.319 -41.467 1.00 94.56 189 PHE A O 1
ATOM 1445 N N . SER A 1 190 ? 38.623 0.779 -42.212 1.00 86.38 190 SER A N 1
ATOM 1446 C CA . SER A 1 190 ? 39.525 -0.379 -42.157 1.00 86.38 190 SER A CA 1
ATOM 1447 C C . SER A 1 190 ? 40.003 -0.781 -40.754 1.00 86.38 190 SER A C 1
ATOM 1449 O O . SER A 1 190 ? 40.668 -1.805 -40.616 1.00 86.38 190 SER A O 1
ATOM 1451 N N . ASN A 1 191 ? 39.730 0.018 -39.717 1.00 94.31 191 ASN A N 1
ATOM 1452 C CA . ASN A 1 191 ? 40.142 -0.267 -38.339 1.00 94.31 191 ASN A CA 1
ATOM 1453 C C . ASN A 1 191 ? 39.017 0.007 -37.328 1.00 94.31 191 ASN A C 1
ATOM 1455 O O . ASN A 1 191 ? 38.104 0.789 -37.593 1.00 94.31 191 ASN A O 1
ATOM 1459 N N . ASP A 1 192 ? 39.112 -0.608 -36.146 1.00 94.12 192 ASP A N 1
ATOM 1460 C CA . ASP A 1 192 ? 38.076 -0.518 -35.108 1.00 94.12 192 ASP A CA 1
ATOM 1461 C C . ASP A 1 192 ? 37.833 0.903 -34.602 1.00 94.12 192 ASP A C 1
ATOM 1463 O O . ASP A 1 192 ? 36.690 1.268 -34.343 1.00 94.12 192 ASP A O 1
ATOM 1467 N N . LYS A 1 193 ? 38.876 1.736 -34.510 1.00 95.75 193 LYS A N 1
ATOM 1468 C CA . LYS A 1 193 ? 38.725 3.131 -34.067 1.00 95.75 193 LYS A CA 1
ATOM 1469 C C . LYS A 1 193 ? 37.895 3.947 -35.056 1.00 95.75 193 LYS A C 1
ATOM 1471 O O . LYS A 1 193 ? 37.067 4.746 -34.635 1.00 95.75 193 LYS A O 1
ATOM 1476 N N . ALA A 1 194 ? 38.101 3.733 -36.355 1.00 94.19 194 ALA A N 1
ATOM 1477 C CA . ALA A 1 194 ? 37.334 4.383 -37.409 1.00 94.19 194 ALA A CA 1
ATOM 1478 C C . ALA A 1 194 ? 35.872 3.911 -37.397 1.00 94.19 194 ALA A C 1
ATOM 1480 O O . ALA A 1 194 ? 34.974 4.743 -37.462 1.00 94.19 194 ALA A O 1
ATOM 1481 N N . ARG A 1 195 ? 35.629 2.604 -37.212 1.00 94.56 195 ARG A N 1
ATOM 1482 C CA . ARG A 1 195 ? 34.268 2.053 -37.077 1.00 94.56 195 ARG A CA 1
ATOM 1483 C C . ARG A 1 195 ? 33.531 2.593 -35.853 1.00 94.56 195 ARG A C 1
ATOM 1485 O O . ARG A 1 195 ? 32.370 2.960 -35.957 1.00 94.56 195 ARG A O 1
ATOM 1492 N N . GLN A 1 196 ? 34.203 2.688 -34.705 1.00 96.25 196 GLN A N 1
ATOM 1493 C CA . GLN A 1 196 ? 33.615 3.262 -33.490 1.00 96.25 196 GLN A CA 1
ATOM 1494 C C . GLN A 1 196 ? 33.324 4.760 -33.632 1.00 96.25 196 GLN A C 1
ATOM 1496 O O . GLN A 1 196 ? 32.292 5.226 -33.155 1.00 96.25 196 GLN A O 1
ATOM 1501 N N . ALA A 1 197 ? 34.209 5.519 -34.286 1.00 96.31 197 ALA A N 1
ATOM 1502 C CA . ALA A 1 197 ? 33.978 6.937 -34.547 1.00 96.31 197 ALA A CA 1
ATOM 1503 C C . ALA A 1 197 ? 32.756 7.149 -35.453 1.00 96.31 197 ALA A C 1
ATOM 1505 O O . ALA A 1 197 ? 31.918 7.998 -35.147 1.00 96.31 197 ALA A O 1
ATOM 1506 N N . GLU A 1 198 ? 32.623 6.342 -36.510 1.00 96.62 198 GLU A N 1
ATOM 1507 C CA . GLU A 1 198 ? 31.458 6.400 -37.393 1.00 96.62 198 GLU A CA 1
ATOM 1508 C C . GLU A 1 198 ? 30.181 5.958 -36.678 1.00 96.62 198 GLU A C 1
ATOM 1510 O O . GLU A 1 198 ? 29.171 6.647 -36.766 1.00 96.62 198 GLU A O 1
ATOM 1515 N N . LEU A 1 199 ? 30.233 4.890 -35.875 1.00 97.00 199 LEU A N 1
ATOM 1516 C CA . LEU A 1 199 ? 29.092 4.453 -35.069 1.00 97.00 199 LEU A CA 1
ATOM 1517 C C . LEU A 1 199 ? 28.586 5.583 -34.167 1.00 97.00 199 LEU A C 1
ATOM 1519 O O . LEU A 1 199 ? 27.388 5.835 -34.094 1.00 97.00 199 LEU A O 1
ATOM 1523 N N . MET A 1 200 ? 29.492 6.305 -33.506 1.00 96.56 200 MET A N 1
ATOM 1524 C CA . MET A 1 200 ? 29.132 7.452 -32.667 1.00 96.56 200 MET A CA 1
ATOM 1525 C C . MET A 1 200 ? 28.542 8.618 -33.470 1.00 96.56 200 MET A C 1
ATOM 1527 O O . MET A 1 200 ? 27.748 9.383 -32.920 1.00 96.56 200 MET A O 1
ATOM 1531 N N . SER A 1 201 ? 28.926 8.769 -34.739 1.00 96.94 201 SER A N 1
ATOM 1532 C CA . SER A 1 201 ? 28.327 9.733 -35.665 1.00 96.94 201 SER A CA 1
ATOM 1533 C C . SER A 1 201 ? 26.908 9.301 -36.045 1.00 96.94 201 SER A C 1
ATOM 1535 O O . SER A 1 201 ? 25.959 10.043 -35.794 1.00 96.94 201 SER A O 1
ATOM 1537 N N . MET A 1 202 ? 26.744 8.068 -36.537 1.00 96.06 202 MET A N 1
ATOM 1538 C CA . MET A 1 202 ? 25.455 7.527 -36.977 1.00 96.06 202 MET A CA 1
ATOM 1539 C C . MET A 1 202 ? 24.435 7.455 -35.841 1.00 96.06 202 MET A C 1
ATOM 1541 O O . MET A 1 202 ? 23.301 7.871 -36.036 1.00 96.06 202 MET A O 1
ATOM 1545 N N . LYS A 1 203 ? 24.829 7.068 -34.620 1.00 97.38 203 LYS A N 1
ATOM 1546 C CA . LYS A 1 203 ? 23.947 7.069 -33.434 1.00 97.38 203 LYS A CA 1
ATOM 1547 C C . LYS A 1 203 ? 23.280 8.422 -33.142 1.00 97.38 203 LYS A C 1
ATOM 1549 O O . LYS A 1 203 ? 22.299 8.474 -32.406 1.00 97.38 203 LYS A O 1
ATOM 1554 N N . ARG A 1 204 ? 23.823 9.534 -33.655 1.00 96.56 204 ARG A N 1
ATOM 1555 C CA . ARG A 1 204 ? 23.255 10.882 -33.468 1.00 96.56 204 ARG A CA 1
ATOM 1556 C C . ARG A 1 204 ? 22.220 11.257 -34.519 1.00 96.56 204 ARG A C 1
ATOM 1558 O O . ARG A 1 204 ? 21.483 12.211 -34.295 1.00 96.56 204 ARG A O 1
ATOM 1565 N N . THR A 1 205 ? 22.209 10.580 -35.660 1.00 96.62 205 THR A N 1
ATOM 1566 C CA . THR A 1 205 ? 21.377 10.948 -36.813 1.00 96.62 205 THR A CA 1
ATOM 1567 C C . THR A 1 205 ? 20.458 9.826 -37.265 1.00 96.62 205 THR A C 1
ATOM 1569 O O . THR A 1 205 ? 19.466 10.105 -37.930 1.00 96.62 205 THR A O 1
ATOM 1572 N N . ASP A 1 206 ? 20.778 8.580 -36.921 1.00 98.06 206 ASP A N 1
ATOM 1573 C CA . ASP A 1 206 ? 19.987 7.415 -37.277 1.00 98.06 206 ASP A CA 1
ATOM 1574 C C . ASP A 1 206 ? 18.653 7.404 -36.527 1.00 98.06 206 ASP A C 1
ATOM 1576 O O . ASP A 1 206 ? 18.601 7.464 -35.295 1.00 98.06 206 ASP A O 1
ATOM 1580 N N . PHE A 1 207 ? 17.566 7.355 -37.290 1.00 97.69 207 PHE A N 1
ATOM 1581 C CA . PHE A 1 207 ? 16.220 7.463 -36.746 1.00 97.69 207 PHE A CA 1
ATOM 1582 C C . PHE A 1 207 ? 15.851 6.252 -35.885 1.00 97.69 207 PHE A C 1
ATOM 1584 O O . PHE A 1 207 ? 15.280 6.434 -34.808 1.00 97.69 207 PHE A O 1
ATOM 1591 N N . ASP A 1 208 ? 16.200 5.042 -36.321 1.00 96.94 208 ASP A N 1
ATOM 1592 C CA . ASP A 1 208 ? 15.799 3.808 -35.647 1.00 96.94 208 ASP A CA 1
ATOM 1593 C C . ASP A 1 208 ? 16.511 3.665 -34.299 1.00 96.94 208 ASP A C 1
ATOM 1595 O O . ASP A 1 208 ? 15.866 3.405 -33.279 1.00 96.94 208 ASP A O 1
ATOM 1599 N N . TYR A 1 209 ? 17.813 3.959 -34.247 1.00 97.81 209 TYR A N 1
ATOM 1600 C CA . TYR A 1 209 ? 18.573 4.000 -32.999 1.00 97.81 209 TYR A CA 1
ATOM 1601 C C . TYR A 1 209 ? 18.063 5.083 -32.038 1.00 97.81 209 TYR A C 1
ATOM 1603 O O . TYR A 1 209 ? 17.910 4.830 -30.836 1.00 97.81 209 TYR A O 1
ATOM 1611 N N . LEU A 1 210 ? 17.782 6.293 -32.537 1.00 98.19 210 LEU A N 1
ATOM 1612 C CA . LEU A 1 210 ? 17.243 7.376 -31.707 1.00 98.19 210 LEU A CA 1
ATOM 1613 C C . LEU A 1 210 ? 15.858 7.025 -31.153 1.00 98.19 210 LEU A C 1
ATOM 1615 O O . LEU A 1 210 ? 15.596 7.262 -29.971 1.00 98.19 210 LEU A O 1
ATOM 1619 N N . ASN A 1 211 ? 14.991 6.429 -31.973 1.00 97.88 211 ASN A N 1
ATOM 1620 C CA . ASN A 1 211 ? 13.665 5.984 -31.562 1.00 97.88 211 ASN A CA 1
ATOM 1621 C C . ASN A 1 211 ? 13.745 4.854 -30.520 1.00 97.88 211 ASN A C 1
ATOM 1623 O O . ASN A 1 211 ? 13.102 4.953 -29.474 1.00 97.88 211 ASN A O 1
ATOM 1627 N N . ALA A 1 212 ? 14.585 3.836 -30.735 1.00 97.56 212 ALA A N 1
ATOM 1628 C CA . ALA A 1 212 ? 14.805 2.760 -29.766 1.00 97.56 212 ALA A CA 1
ATOM 1629 C C . ALA A 1 212 ? 15.339 3.303 -28.428 1.00 97.56 212 ALA A C 1
ATOM 1631 O O . ALA A 1 212 ? 14.837 2.959 -27.356 1.00 97.56 212 ALA A O 1
ATOM 1632 N N . THR A 1 213 ? 16.303 4.230 -28.479 1.00 98.12 213 THR A N 1
ATOM 1633 C CA . THR A 1 213 ? 16.863 4.879 -27.282 1.00 98.12 213 THR A CA 1
ATOM 1634 C C . THR A 1 213 ? 15.807 5.702 -26.541 1.00 98.12 213 THR A C 1
ATOM 1636 O O . THR A 1 213 ? 15.760 5.698 -25.308 1.00 98.12 213 THR A O 1
ATOM 1639 N N . HIS A 1 214 ? 14.942 6.407 -27.275 1.00 98.00 214 HIS A N 1
ATOM 1640 C CA . HIS A 1 214 ? 13.842 7.165 -26.690 1.00 98.00 214 HIS A CA 1
ATOM 1641 C C . HIS A 1 214 ? 12.842 6.249 -25.977 1.00 98.00 214 HIS A C 1
ATOM 1643 O O . HIS A 1 214 ? 12.502 6.513 -24.825 1.00 98.00 214 HIS A O 1
ATOM 1649 N N . GLN A 1 215 ? 12.425 5.152 -26.615 1.00 97.81 215 GLN A N 1
ATOM 1650 C CA . GLN A 1 215 ? 11.520 4.174 -26.009 1.00 97.81 215 GLN A CA 1
ATOM 1651 C C . GLN A 1 215 ? 12.119 3.551 -24.746 1.00 97.81 215 GLN A C 1
ATOM 1653 O O . GLN A 1 215 ? 11.455 3.521 -23.712 1.00 97.81 215 GLN A O 1
ATOM 1658 N N . TYR A 1 216 ? 13.390 3.140 -24.793 1.00 98.19 216 TYR A N 1
ATOM 1659 C CA . TYR A 1 216 ? 14.105 2.644 -23.617 1.00 98.19 216 TYR A CA 1
ATOM 1660 C C . TYR A 1 216 ? 14.069 3.652 -22.462 1.00 98.19 216 TYR A C 1
ATOM 1662 O O . TYR A 1 216 ? 13.747 3.289 -21.331 1.00 98.19 216 TYR A O 1
ATOM 1670 N N . LYS A 1 217 ? 14.336 4.934 -22.747 1.00 98.31 217 LYS A N 1
ATOM 1671 C CA . LYS A 1 217 ? 14.278 5.990 -21.733 1.00 98.31 217 LYS A CA 1
ATOM 1672 C C . LYS A 1 217 ? 12.874 6.146 -21.143 1.00 98.31 217 LYS A C 1
ATOM 1674 O O . LYS A 1 217 ? 12.745 6.188 -19.929 1.00 98.31 217 LYS A O 1
ATOM 1679 N N . VAL A 1 218 ? 11.834 6.193 -21.974 1.00 98.31 218 VAL A N 1
ATOM 1680 C CA . VAL A 1 218 ? 10.442 6.334 -21.507 1.00 98.31 218 VAL A CA 1
ATOM 1681 C C . VAL A 1 218 ? 10.052 5.187 -20.574 1.00 98.31 218 VAL A C 1
ATOM 1683 O O . VAL A 1 218 ? 9.488 5.424 -19.507 1.00 98.31 218 VAL A O 1
ATOM 1686 N N . VAL A 1 219 ? 10.382 3.947 -20.943 1.00 97.81 219 VAL A N 1
ATOM 1687 C CA . VAL A 1 219 ? 10.066 2.769 -20.121 1.00 97.81 219 VAL A CA 1
ATOM 1688 C C . VAL A 1 219 ? 10.876 2.766 -18.822 1.00 97.81 219 VAL A C 1
ATOM 1690 O O . VAL A 1 219 ? 10.352 2.403 -17.768 1.00 97.81 219 VAL A O 1
ATOM 1693 N N . ARG A 1 220 ? 12.136 3.212 -18.867 1.00 98.31 220 ARG A N 1
ATOM 1694 C CA . ARG A 1 220 ? 12.972 3.371 -17.674 1.00 98.31 220 ARG A CA 1
ATOM 1695 C C . ARG A 1 220 ? 12.393 4.409 -16.713 1.00 98.31 220 ARG A C 1
ATOM 1697 O O . ARG A 1 220 ? 12.245 4.106 -15.534 1.00 98.31 220 ARG A O 1
ATOM 1704 N N . ASP A 1 221 ? 12.037 5.589 -17.213 1.00 98.06 221 ASP A N 1
ATOM 1705 C CA . ASP A 1 221 ? 11.461 6.668 -16.402 1.00 98.06 221 ASP A CA 1
ATOM 1706 C C . ASP A 1 221 ? 10.134 6.203 -15.758 1.00 98.06 221 ASP A C 1
ATOM 1708 O O . ASP A 1 221 ? 9.864 6.477 -14.589 1.00 98.06 221 ASP A O 1
ATOM 1712 N N . GLN A 1 222 ? 9.329 5.415 -16.485 1.00 97.81 222 GLN A N 1
ATOM 1713 C CA . GLN A 1 222 ? 8.121 4.784 -15.943 1.00 97.81 222 GLN A CA 1
ATOM 1714 C C . GLN A 1 222 ? 8.429 3.761 -14.835 1.00 97.81 222 GLN A C 1
ATOM 1716 O O . GLN A 1 222 ? 7.689 3.685 -13.853 1.00 97.81 222 GLN A O 1
ATOM 1721 N N . MET A 1 223 ? 9.492 2.964 -14.980 1.00 98.19 223 MET A N 1
ATOM 1722 C CA . MET A 1 223 ? 9.928 2.016 -13.951 1.00 98.19 223 MET A CA 1
ATOM 1723 C C . MET A 1 223 ? 10.335 2.746 -12.669 1.00 98.19 223 MET A C 1
ATOM 1725 O O . MET A 1 223 ? 9.848 2.389 -11.600 1.00 98.19 223 MET A O 1
ATOM 1729 N N . GLU A 1 224 ? 11.182 3.773 -12.788 1.00 97.94 224 GLU A N 1
ATOM 1730 C CA . GLU A 1 224 ? 11.663 4.575 -11.656 1.00 97.94 224 GLU A CA 1
ATOM 1731 C C . GLU A 1 224 ? 10.482 5.245 -10.928 1.00 97.94 224 GLU A C 1
ATOM 1733 O O . GLU A 1 224 ? 10.347 5.106 -9.714 1.00 97.94 224 GLU A O 1
ATOM 1738 N N . SER A 1 225 ? 9.539 5.843 -11.670 1.00 97.38 225 SER A N 1
ATOM 1739 C CA . SER A 1 225 ? 8.319 6.428 -11.091 1.00 97.38 225 SER A CA 1
ATOM 1740 C C . SER A 1 225 ? 7.475 5.409 -10.314 1.00 97.38 225 SER A C 1
ATOM 1742 O O . SER A 1 225 ? 6.928 5.733 -9.262 1.00 97.38 225 SER A O 1
ATOM 1744 N N . LEU A 1 226 ? 7.344 4.173 -10.810 1.00 97.00 226 LEU A N 1
ATOM 1745 C CA . LEU A 1 226 ? 6.598 3.122 -10.109 1.00 97.00 226 LEU A CA 1
ATOM 1746 C C . LEU A 1 226 ? 7.316 2.645 -8.843 1.00 97.00 226 LEU A C 1
ATOM 1748 O O . LEU A 1 226 ? 6.653 2.320 -7.858 1.00 97.00 226 LEU A O 1
ATOM 1752 N N . GLU A 1 227 ? 8.647 2.576 -8.861 1.00 97.69 227 GLU A N 1
ATOM 1753 C CA . GLU A 1 227 ? 9.445 2.215 -7.686 1.00 97.69 227 GLU A CA 1
ATOM 1754 C C . GLU A 1 227 ? 9.320 3.277 -6.585 1.00 97.69 227 GLU A C 1
ATOM 1756 O O . GLU A 1 227 ? 9.083 2.920 -5.427 1.00 97.69 227 GLU A O 1
ATOM 1761 N N . ASP A 1 228 ? 9.358 4.559 -6.951 1.00 98.06 228 ASP A N 1
ATOM 1762 C CA . ASP A 1 228 ? 9.135 5.676 -6.028 1.00 98.06 228 ASP A CA 1
ATOM 1763 C C . ASP A 1 228 ? 7.721 5.653 -5.426 1.00 98.06 228 ASP A C 1
ATOM 1765 O O . ASP A 1 228 ? 7.554 5.784 -4.210 1.00 98.06 228 ASP A O 1
ATOM 1769 N N . GLU A 1 229 ? 6.691 5.420 -6.247 1.00 96.62 229 GLU A N 1
ATOM 1770 C CA . GLU A 1 229 ? 5.305 5.299 -5.777 1.00 96.62 229 GLU A CA 1
ATOM 1771 C C . GLU A 1 229 ? 5.116 4.125 -4.807 1.00 96.62 229 GLU A C 1
ATOM 1773 O O . GLU A 1 229 ? 4.445 4.271 -3.783 1.00 96.62 229 GLU A O 1
ATOM 1778 N N . ILE A 1 230 ? 5.705 2.959 -5.099 1.00 97.38 230 ILE A N 1
ATOM 1779 C CA . ILE A 1 230 ? 5.657 1.797 -4.199 1.00 97.38 230 ILE A CA 1
ATOM 1780 C C . ILE A 1 230 ? 6.346 2.130 -2.874 1.00 97.38 230 ILE A C 1
ATOM 1782 O O . ILE A 1 230 ? 5.782 1.860 -1.816 1.00 97.38 230 ILE A O 1
ATOM 1786 N N . SER A 1 231 ? 7.529 2.745 -2.924 1.00 97.50 231 SER A N 1
ATOM 1787 C CA . SER A 1 231 ? 8.287 3.136 -1.732 1.00 97.50 231 SER A CA 1
ATOM 1788 C C . SER A 1 231 ? 7.497 4.124 -0.862 1.00 97.50 231 SER A C 1
ATOM 1790 O O . SER A 1 231 ? 7.402 3.960 0.356 1.00 97.50 231 SER A O 1
ATOM 1792 N N . SER A 1 232 ? 6.831 5.103 -1.487 1.00 97.00 232 SER A N 1
ATOM 1793 C CA . SER A 1 232 ? 5.937 6.039 -0.796 1.00 97.00 232 SER A CA 1
ATOM 1794 C C . SER A 1 232 ? 4.769 5.326 -0.104 1.00 97.00 232 SER A C 1
ATOM 1796 O O . SER A 1 232 ? 4.488 5.595 1.065 1.00 97.00 232 SER A O 1
ATOM 1798 N N . LEU A 1 233 ? 4.106 4.389 -0.790 1.00 94.81 233 LEU A N 1
ATOM 1799 C CA . LEU A 1 233 ? 3.000 3.616 -0.214 1.00 94.81 233 LEU A CA 1
ATOM 1800 C C . LEU A 1 233 ? 3.459 2.684 0.916 1.00 94.81 233 LEU A C 1
ATOM 1802 O O . LEU A 1 233 ? 2.714 2.457 1.864 1.00 94.81 233 LEU A O 1
ATOM 1806 N N . GLU A 1 234 ? 4.678 2.144 0.858 1.00 94.00 234 GLU A N 1
ATOM 1807 C CA . GLU A 1 234 ? 5.242 1.329 1.942 1.00 94.00 234 GLU A CA 1
ATOM 1808 C C . GLU A 1 234 ? 5.487 2.156 3.214 1.00 94.00 234 GLU A C 1
ATOM 1810 O O . GLU A 1 234 ? 5.236 1.683 4.328 1.00 94.00 234 GLU A O 1
ATOM 1815 N N . VAL A 1 235 ? 5.926 3.410 3.064 1.00 97.31 235 VAL A N 1
ATOM 1816 C CA . VAL A 1 235 ? 6.052 4.357 4.184 1.00 97.31 235 VAL A CA 1
ATOM 1817 C C . VAL A 1 235 ? 4.680 4.705 4.767 1.00 97.31 235 VAL A C 1
ATOM 1819 O O . VAL A 1 235 ? 4.516 4.719 5.993 1.00 97.31 235 VAL A O 1
ATOM 1822 N N . GLU A 1 236 ? 3.687 4.951 3.912 1.00 93.19 236 GLU A N 1
ATOM 1823 C CA . GLU A 1 236 ? 2.304 5.191 4.334 1.00 93.19 236 GLU A CA 1
ATOM 1824 C C . GLU A 1 236 ? 1.742 3.985 5.093 1.00 93.19 236 GLU A C 1
ATOM 1826 O O . GLU A 1 236 ? 1.238 4.134 6.206 1.00 93.19 236 GLU A O 1
ATOM 1831 N N . LEU A 1 237 ? 1.917 2.777 4.553 1.00 93.75 237 LEU A N 1
ATOM 1832 C CA . LEU A 1 237 ? 1.463 1.541 5.177 1.00 93.75 237 LEU A CA 1
ATOM 1833 C C . LEU A 1 237 ? 2.058 1.365 6.575 1.00 93.75 237 LEU A C 1
ATOM 1835 O O . LEU A 1 237 ? 1.338 1.082 7.531 1.00 93.75 237 LEU A O 1
ATOM 1839 N N . LYS A 1 238 ? 3.366 1.590 6.718 1.00 91.00 238 LYS A N 1
ATOM 1840 C CA . LYS A 1 238 ? 4.034 1.528 8.021 1.00 91.00 238 LYS A CA 1
ATOM 1841 C C . LYS A 1 238 ? 3.462 2.555 9.001 1.00 91.00 238 LYS A C 1
ATOM 1843 O O . LYS A 1 238 ? 3.336 2.275 10.192 1.00 91.00 238 LYS A O 1
ATOM 1848 N N . THR A 1 239 ? 3.113 3.742 8.510 1.00 93.50 239 THR A N 1
ATOM 1849 C CA . THR A 1 239 ? 2.494 4.799 9.319 1.00 93.50 239 THR A CA 1
ATOM 1850 C C . THR A 1 239 ? 1.104 4.384 9.800 1.00 93.50 239 THR A C 1
ATOM 1852 O O . THR A 1 239 ? 0.811 4.517 10.989 1.00 93.50 239 THR A O 1
ATOM 1855 N N . LEU A 1 240 ? 0.285 3.808 8.916 1.00 91.62 240 LEU A N 1
ATOM 1856 C CA . LEU A 1 240 ? -1.029 3.258 9.258 1.00 91.62 240 LEU A CA 1
ATOM 1857 C C . LEU A 1 240 ? -0.925 2.130 10.293 1.00 91.62 240 LEU A C 1
ATOM 1859 O O . LEU A 1 240 ? -1.671 2.126 11.269 1.00 91.62 240 LEU A O 1
ATOM 1863 N N . GLU A 1 241 ? 0.037 1.217 10.142 1.00 85.69 241 GLU A N 1
ATOM 1864 C CA . GLU A 1 241 ? 0.251 0.114 11.088 1.00 85.69 241 GLU A CA 1
ATOM 1865 C C . GLU A 1 241 ? 0.673 0.614 12.480 1.00 85.69 241 GLU A C 1
ATOM 1867 O O . GLU A 1 241 ? 0.188 0.108 13.495 1.00 85.69 241 GLU A O 1
ATOM 1872 N N . MET A 1 242 ? 1.528 1.640 12.557 1.00 91.31 242 MET A N 1
ATOM 1873 C CA . MET A 1 242 ? 1.873 2.279 13.835 1.00 91.31 242 MET A CA 1
ATOM 1874 C C . MET A 1 242 ? 0.668 2.979 14.473 1.00 91.31 242 MET A C 1
ATOM 1876 O O . MET A 1 242 ? 0.480 2.898 15.691 1.00 91.31 242 MET A O 1
ATOM 1880 N N . HIS A 1 243 ? -0.152 3.659 13.668 1.00 90.88 243 HIS A N 1
ATOM 1881 C CA . HIS A 1 243 ? -1.353 4.331 14.157 1.00 90.88 243 HIS A CA 1
ATOM 1882 C C . HIS A 1 243 ? -2.362 3.317 14.706 1.00 90.88 243 HIS A C 1
ATOM 1884 O O . HIS A 1 243 ? -2.812 3.454 15.840 1.00 90.88 243 HIS A O 1
ATOM 1890 N N . PHE A 1 244 ? -2.601 2.230 13.974 1.00 89.06 244 PHE A N 1
ATOM 1891 C CA . PHE A 1 244 ? -3.443 1.122 14.417 1.00 89.06 244 PHE A CA 1
ATOM 1892 C C . PHE A 1 244 ? -2.981 0.546 15.763 1.00 89.06 244 PHE A C 1
ATOM 1894 O O . PHE A 1 244 ? -3.779 0.411 16.688 1.00 89.06 244 PHE A O 1
ATOM 1901 N N . GLN A 1 245 ? -1.682 0.270 15.922 1.00 84.75 245 GLN A N 1
ATOM 1902 C CA . GLN A 1 245 ? -1.137 -0.222 17.195 1.00 84.75 245 GLN A CA 1
ATOM 1903 C C . GLN A 1 245 ? -1.329 0.766 18.349 1.00 84.75 245 GLN A C 1
ATOM 1905 O O . GLN A 1 245 ? -1.466 0.352 19.500 1.00 84.75 245 GLN A O 1
ATOM 1910 N N . THR A 1 246 ? -1.297 2.064 18.053 1.00 89.81 246 THR A N 1
ATOM 1911 C CA . THR A 1 246 ? -1.504 3.117 19.048 1.00 89.81 246 THR A CA 1
ATOM 1912 C C . THR A 1 246 ? -2.961 3.131 19.497 1.00 89.81 246 THR A C 1
ATOM 1914 O O . THR A 1 246 ? -3.214 3.062 20.696 1.00 89.81 246 THR A O 1
ATOM 1917 N N . GLU A 1 247 ? -3.908 3.089 18.560 1.00 87.62 247 GLU A N 1
ATOM 1918 C CA . GLU A 1 247 ? -5.341 3.019 18.866 1.00 87.62 247 GLU A CA 1
ATOM 1919 C C . GLU A 1 247 ? -5.723 1.740 19.626 1.00 87.62 247 GLU A C 1
ATOM 1921 O O . GLU A 1 247 ? -6.499 1.801 20.579 1.00 87.62 247 GLU A O 1
ATOM 1926 N N . CYS A 1 248 ? -5.124 0.588 19.301 1.00 80.38 248 CYS A N 1
ATOM 1927 C CA . CYS A 1 248 ? -5.321 -0.635 20.086 1.00 80.38 248 CYS A CA 1
ATOM 1928 C C . CYS A 1 248 ? -4.856 -0.473 21.541 1.00 80.38 248 CYS A C 1
ATOM 1930 O O . CYS A 1 248 ? -5.580 -0.845 22.460 1.00 80.38 248 CYS A O 1
ATOM 1932 N N . LYS A 1 249 ? -3.682 0.132 21.774 1.00 86.94 249 LYS A N 1
ATOM 1933 C CA . LYS A 1 249 ? -3.189 0.395 23.139 1.00 86.94 249 LYS A CA 1
ATOM 1934 C C . LYS A 1 249 ? -4.082 1.380 23.890 1.00 86.94 249 LYS A C 1
ATOM 1936 O O . LYS A 1 249 ? -4.309 1.207 25.086 1.00 86.94 249 LYS A O 1
ATOM 1941 N N . THR A 1 250 ? -4.590 2.397 23.197 1.00 86.56 250 THR A N 1
ATOM 1942 C CA . THR A 1 250 ? -5.565 3.343 23.748 1.00 86.56 250 THR A CA 1
ATOM 1943 C C . THR A 1 250 ? -6.831 2.608 24.190 1.00 86.56 250 THR A C 1
ATOM 1945 O O . THR A 1 250 ? -7.274 2.785 25.325 1.00 86.56 250 THR A O 1
ATOM 1948 N N . LEU A 1 251 ? -7.365 1.719 23.347 1.00 84.50 251 LEU A N 1
ATOM 1949 C CA . LEU A 1 251 ? -8.539 0.906 23.663 1.00 84.50 251 LEU A CA 1
ATOM 1950 C C . LEU A 1 251 ? -8.300 -0.041 24.852 1.00 84.50 251 LEU A C 1
ATOM 1952 O O . LEU A 1 251 ? -9.165 -0.160 25.724 1.00 84.50 251 LEU A O 1
ATOM 1956 N N . ASP A 1 252 ? -7.132 -0.682 24.922 1.00 79.69 252 ASP A N 1
ATOM 1957 C CA . ASP A 1 252 ? -6.752 -1.547 26.045 1.00 79.69 252 ASP A CA 1
ATOM 1958 C C . ASP A 1 252 ? -6.687 -0.756 27.360 1.00 79.69 252 ASP A C 1
ATOM 1960 O O . ASP A 1 252 ? -7.209 -1.206 28.384 1.00 79.69 252 ASP A O 1
ATOM 1964 N N . SER A 1 253 ? -6.113 0.454 27.331 1.00 84.94 253 SER A N 1
ATOM 1965 C CA . SER A 1 253 ? -6.066 1.356 28.490 1.00 84.94 253 SER A CA 1
ATOM 1966 C C . SER A 1 253 ? -7.467 1.776 28.935 1.00 84.94 253 SER A C 1
ATOM 1968 O O . SER A 1 253 ? -7.795 1.668 30.116 1.00 84.94 253 SER A O 1
ATOM 1970 N N . MET A 1 254 ? -8.329 2.184 27.996 1.00 83.62 254 MET A N 1
ATOM 1971 C CA . MET A 1 254 ? -9.726 2.531 28.284 1.00 83.62 254 MET A CA 1
ATOM 1972 C C . MET A 1 254 ? -10.479 1.349 28.900 1.00 83.62 254 MET A C 1
ATOM 1974 O O . MET A 1 254 ? -11.221 1.511 29.867 1.00 83.62 254 MET A O 1
ATOM 1978 N N . THR A 1 255 ? -10.256 0.143 28.379 1.00 79.25 255 THR A N 1
ATOM 1979 C CA . THR A 1 255 ? -10.875 -1.083 28.894 1.00 79.25 255 THR A CA 1
ATOM 1980 C C . THR A 1 255 ? -10.391 -1.395 30.311 1.00 79.25 255 THR A C 1
ATOM 1982 O O . THR A 1 255 ? -11.196 -1.744 31.177 1.00 79.25 255 THR A O 1
ATOM 1985 N N . ALA A 1 256 ? -9.095 -1.229 30.588 1.00 79.56 256 ALA A N 1
ATOM 1986 C CA . ALA A 1 256 ? -8.541 -1.390 31.929 1.00 79.56 256 ALA A CA 1
ATOM 1987 C C . ALA A 1 256 ? -9.155 -0.390 32.924 1.00 79.56 256 ALA A C 1
ATOM 1989 O O . ALA A 1 256 ? -9.568 -0.788 34.015 1.00 79.56 256 ALA A O 1
ATOM 1990 N N . GLU A 1 257 ? -9.292 0.882 32.542 1.00 80.62 257 GLU A N 1
ATOM 1991 C CA . GLU A 1 257 ? -9.935 1.905 33.374 1.00 80.62 257 GLU A CA 1
ATOM 1992 C C . GLU A 1 257 ? -11.419 1.602 33.620 1.00 80.62 257 GLU A C 1
ATOM 1994 O O . GLU A 1 257 ? -11.886 1.654 34.761 1.00 80.62 257 GLU A O 1
ATOM 1999 N N . MET A 1 258 ? -12.159 1.191 32.586 1.00 77.81 258 MET A N 1
ATOM 2000 C CA . MET A 1 258 ? -13.552 0.755 32.726 1.00 77.81 258 MET A CA 1
ATOM 2001 C C . MET A 1 258 ? -13.697 -0.431 33.684 1.00 77.81 258 MET A C 1
ATOM 2003 O O . MET A 1 258 ? -14.617 -0.444 34.503 1.00 77.81 258 MET A O 1
ATOM 2007 N N . ASN A 1 259 ? -12.778 -1.398 33.638 1.00 76.88 259 ASN A N 1
ATOM 2008 C CA . ASN A 1 259 ? -12.777 -2.539 34.553 1.00 76.88 259 ASN A CA 1
ATOM 2009 C C . ASN A 1 259 ? -12.537 -2.117 36.010 1.00 76.88 259 ASN A C 1
ATOM 2011 O O . ASN A 1 259 ? -13.171 -2.665 36.914 1.00 76.88 259 ASN A O 1
ATOM 2015 N N . ILE A 1 260 ? -11.682 -1.117 36.252 1.00 81.50 260 ILE A N 1
ATOM 2016 C CA . ILE A 1 260 ? -11.478 -0.542 37.591 1.00 81.50 260 ILE A CA 1
ATOM 2017 C C . ILE A 1 260 ? -12.778 0.097 38.098 1.00 81.50 260 ILE A C 1
ATOM 2019 O O . ILE A 1 260 ? -13.183 -0.150 39.238 1.00 81.50 260 ILE A O 1
ATOM 2023 N N . TYR A 1 261 ? -13.473 0.869 37.257 1.00 77.00 261 TYR A N 1
ATOM 2024 C CA . TYR A 1 261 ? -14.765 1.456 37.622 1.00 77.00 261 TYR A CA 1
ATOM 2025 C C . TYR A 1 261 ? -15.837 0.397 37.895 1.00 77.00 261 TYR A C 1
ATOM 2027 O O . TYR A 1 261 ? -16.553 0.492 38.894 1.00 77.00 261 TYR A O 1
ATOM 2035 N N . ALA A 1 262 ? -15.923 -0.635 37.053 1.00 73.25 262 ALA A N 1
ATOM 2036 C CA . ALA A 1 262 ? -16.849 -1.746 37.244 1.00 73.25 262 ALA A CA 1
ATOM 2037 C C . ALA A 1 262 ? -16.582 -2.486 38.567 1.00 73.25 262 ALA A C 1
ATOM 2039 O O . ALA A 1 262 ? -17.518 -2.764 39.320 1.00 73.25 262 ALA A O 1
ATOM 2040 N N . ALA A 1 263 ? -15.311 -2.741 38.898 1.00 76.38 263 ALA A N 1
ATOM 2041 C CA . ALA A 1 263 ? -14.920 -3.358 40.163 1.00 76.38 263 ALA A CA 1
ATOM 2042 C C . ALA A 1 263 ? -15.289 -2.483 41.376 1.00 76.38 263 ALA A C 1
ATOM 2044 O O . ALA A 1 263 ? -15.823 -2.995 42.363 1.00 76.38 263 ALA A O 1
ATOM 2045 N N . ALA A 1 264 ? -15.073 -1.164 41.296 1.00 75.12 264 ALA A N 1
ATOM 2046 C CA . ALA A 1 264 ? -15.436 -0.225 42.360 1.00 75.12 264 ALA A CA 1
ATOM 2047 C C . ALA A 1 264 ? -16.955 -0.193 42.620 1.00 75.12 264 ALA A C 1
ATOM 2049 O O . ALA A 1 264 ? -17.386 -0.235 43.776 1.00 75.12 264 ALA A O 1
ATOM 2050 N N . LEU A 1 265 ? -17.765 -0.189 41.553 1.00 73.12 265 LEU A N 1
ATOM 2051 C CA . LEU A 1 265 ? -19.228 -0.266 41.639 1.00 73.12 265 LEU A CA 1
ATOM 2052 C C . LEU A 1 265 ? -19.699 -1.609 42.222 1.00 73.12 265 LEU A C 1
ATOM 2054 O O . LEU A 1 265 ? -20.606 -1.641 43.060 1.00 73.12 265 LEU A O 1
ATOM 2058 N N . GLY A 1 266 ? -19.064 -2.717 41.822 1.00 71.62 266 GLY A N 1
ATOM 2059 C CA . GLY A 1 266 ? -19.357 -4.062 42.326 1.00 71.62 266 GLY A CA 1
ATOM 2060 C C . GLY A 1 266 ? -19.070 -4.229 43.821 1.00 71.62 266 GLY A C 1
ATOM 2061 O O . GLY A 1 266 ? -19.858 -4.847 44.535 1.00 71.62 266 GLY A O 1
ATOM 2062 N N . ALA A 1 267 ? -18.000 -3.606 44.323 1.00 72.12 267 ALA A N 1
ATOM 2063 C CA . ALA A 1 267 ? -17.638 -3.615 45.742 1.00 72.12 267 ALA A CA 1
ATOM 2064 C C . ALA A 1 267 ? -18.535 -2.719 46.626 1.00 72.12 267 ALA A C 1
ATOM 2066 O O . ALA A 1 267 ? -18.352 -2.672 47.841 1.00 72.12 267 ALA A O 1
ATOM 2067 N N . GLY A 1 268 ? -19.499 -1.990 46.045 1.00 59.50 268 GLY A N 1
ATOM 2068 C CA . GLY A 1 268 ? -20.336 -1.030 46.774 1.00 59.50 268 GLY A CA 1
ATOM 2069 C C . GLY A 1 268 ? -19.591 0.239 47.208 1.00 59.50 268 GLY A C 1
ATOM 2070 O O . GLY A 1 268 ? -20.095 0.984 48.048 1.00 59.50 268 GLY A O 1
ATOM 2071 N N . GLY A 1 269 ? -18.400 0.485 46.654 1.00 54.09 269 GLY A N 1
ATOM 2072 C CA . GLY A 1 269 ? -17.613 1.684 46.914 1.00 54.09 269 GLY A CA 1
ATOM 2073 C C . GLY A 1 269 ? -18.146 2.896 46.149 1.00 54.09 269 GLY A C 1
ATOM 2074 O O . GLY A 1 269 ? -18.688 2.773 45.052 1.00 54.09 269 GLY A O 1
ATOM 2075 N N . LYS A 1 270 ? -17.968 4.098 46.716 1.00 53.16 270 LYS A N 1
ATOM 2076 C CA . LYS A 1 270 ? -18.112 5.344 45.948 1.00 53.16 270 LYS A CA 1
ATOM 2077 C C . LYS A 1 270 ? -17.064 5.341 44.835 1.00 53.16 270 LYS A C 1
ATOM 2079 O O . LYS A 1 270 ? -15.909 5.010 45.100 1.00 53.16 270 LYS A O 1
ATOM 2084 N N . LEU A 1 271 ? -17.470 5.714 43.619 1.00 52.31 271 LEU A N 1
ATOM 2085 C CA . LEU A 1 271 ? -16.568 5.825 42.473 1.00 52.31 271 LEU A CA 1
ATOM 2086 C C . LEU A 1 271 ? -15.339 6.656 42.872 1.00 52.31 271 LEU A C 1
ATOM 2088 O O . LEU A 1 271 ? -15.512 7.768 43.388 1.00 52.31 271 LEU A O 1
ATOM 2092 N N . PRO A 1 272 ? -14.114 6.148 42.668 1.00 52.25 272 PRO A N 1
ATOM 2093 C CA . PRO A 1 272 ? -12.930 6.945 42.914 1.00 52.25 272 PRO A CA 1
ATOM 2094 C C . PRO A 1 272 ? -12.961 8.134 41.950 1.00 52.25 272 PRO A C 1
ATOM 2096 O O . PRO A 1 272 ? -13.031 7.970 40.730 1.00 52.25 272 PRO A O 1
ATOM 2099 N N . VAL A 1 273 ? -12.954 9.347 42.508 1.00 47.44 273 VAL A N 1
ATOM 2100 C CA . VAL A 1 273 ? -12.803 10.584 41.739 1.00 47.44 273 VAL A CA 1
ATOM 2101 C C . VAL A 1 273 ? -11.346 10.650 41.297 1.00 47.44 273 VAL A C 1
ATOM 2103 O O . VAL A 1 273 ? -10.519 11.306 41.923 1.00 47.44 273 VAL A O 1
ATOM 2106 N N . TYR A 1 274 ? -11.011 9.921 40.239 1.00 50.34 274 TYR A N 1
ATOM 2107 C CA . TYR A 1 274 ? -9.796 10.200 39.497 1.00 50.34 274 TYR A CA 1
ATOM 2108 C C . TYR A 1 274 ? -10.071 11.437 38.650 1.00 50.34 274 TYR A C 1
ATOM 2110 O O . TYR A 1 274 ? -10.899 11.414 37.738 1.00 50.34 274 TYR A O 1
ATOM 2118 N N . GLN A 1 275 ? -9.397 12.542 38.978 1.00 44.06 275 GLN A N 1
ATOM 2119 C CA . GLN A 1 275 ? -9.135 13.573 37.984 1.00 44.06 275 GLN A CA 1
ATOM 2120 C C . GLN A 1 275 ? -8.328 12.882 36.893 1.00 44.06 275 GLN A C 1
ATOM 2122 O O . GLN A 1 275 ? -7.135 12.634 37.062 1.00 44.06 275 GLN A O 1
ATOM 2127 N N . VAL A 1 276 ? -9.004 12.503 35.810 1.00 44.84 276 VAL A N 1
ATOM 2128 C CA . VAL A 1 276 ? -8.335 12.128 34.574 1.00 44.84 276 VAL A CA 1
ATOM 2129 C C . VAL A 1 276 ? -7.539 13.367 34.196 1.00 44.84 276 VAL A C 1
ATOM 2131 O O . VAL A 1 276 ? -8.105 14.374 33.768 1.00 44.84 276 VAL A O 1
ATOM 2134 N N . ALA A 1 277 ? -6.232 13.335 34.445 1.00 39.88 277 ALA A N 1
ATOM 2135 C CA . ALA A 1 277 ? -5.320 14.193 33.726 1.00 39.88 277 ALA A CA 1
ATOM 2136 C C . ALA A 1 277 ? -5.474 13.739 32.280 1.00 39.88 277 ALA A C 1
ATOM 2138 O O . ALA A 1 277 ? -4.873 12.752 31.863 1.00 39.88 277 ALA A O 1
ATOM 2139 N N . VAL A 1 278 ? -6.383 14.396 31.558 1.00 42.12 278 VAL A N 1
ATOM 2140 C CA . VAL A 1 278 ? -6.434 14.328 30.110 1.00 42.12 278 VAL A CA 1
ATOM 2141 C C . VAL A 1 278 ? -5.085 14.897 29.712 1.00 42.12 278 VAL A C 1
ATOM 2143 O O . VAL A 1 278 ? -4.893 16.110 29.685 1.00 42.12 278 VAL A O 1
ATOM 2146 N N . ALA A 1 279 ? -4.086 14.026 29.570 1.00 41.47 279 ALA A N 1
ATOM 2147 C CA . ALA A 1 279 ? -2.896 14.386 28.842 1.00 41.47 279 ALA A CA 1
ATOM 2148 C C . ALA A 1 279 ? -3.454 14.824 27.499 1.00 41.47 279 ALA A C 1
ATOM 2150 O O . ALA A 1 279 ? -4.085 14.007 26.830 1.00 41.47 279 ALA A O 1
ATOM 2151 N N . ASP A 1 280 ? -3.351 16.119 27.197 1.00 42.03 280 ASP A N 1
ATOM 2152 C CA . ASP A 1 280 ? -3.707 16.676 25.904 1.00 42.03 280 ASP A CA 1
ATOM 2153 C C . ASP A 1 280 ? -2.978 15.827 24.865 1.00 42.03 280 ASP A C 1
ATOM 2155 O O . ASP A 1 280 ? -1.809 16.059 24.538 1.00 42.03 280 ASP A O 1
ATOM 2159 N N . SER A 1 281 ? -3.663 14.803 24.357 1.00 46.16 281 SER A N 1
ATOM 2160 C CA . SER A 1 281 ? -3.289 14.075 23.166 1.00 46.16 281 SER A CA 1
ATOM 2161 C C . SER A 1 281 ? -3.580 15.051 22.049 1.00 46.16 281 SER A C 1
ATOM 2163 O O . SER A 1 281 ? -4.577 14.948 21.339 1.00 46.16 281 SER A O 1
ATOM 2165 N N . THR A 1 282 ? -2.747 16.086 21.976 1.00 40.19 282 THR A N 1
ATOM 2166 C CA . THR A 1 282 ? -2.684 16.969 20.834 1.00 40.19 282 THR A CA 1
ATOM 2167 C C . THR A 1 282 ? -2.378 16.003 19.701 1.00 40.19 282 THR A C 1
ATOM 2169 O O . THR A 1 282 ? -1.290 15.414 19.722 1.00 40.19 282 THR A O 1
ATOM 2172 N N . PRO A 1 283 ? -3.322 15.727 18.781 1.00 41.88 283 PRO A N 1
ATOM 2173 C CA . PRO A 1 283 ? -3.008 14.872 17.656 1.00 41.88 283 PRO A CA 1
ATOM 2174 C C . PRO A 1 283 ? -1.790 15.510 17.006 1.00 41.88 283 PRO A C 1
ATOM 2176 O O . PRO A 1 283 ? -1.777 16.732 16.800 1.00 41.88 283 PRO A O 1
ATOM 2179 N N . ALA A 1 284 ? -0.733 14.720 16.798 1.00 40.47 284 ALA A N 1
ATOM 2180 C CA . ALA A 1 284 ? 0.440 15.185 16.082 1.00 40.47 284 ALA A CA 1
ATOM 2181 C C . ALA A 1 284 ? -0.086 15.900 14.839 1.00 40.47 284 ALA A C 1
ATOM 2183 O O . ALA A 1 284 ? -0.791 15.292 14.033 1.00 40.47 284 ALA A O 1
ATOM 2184 N N . LYS A 1 285 ? 0.127 17.222 14.761 1.00 39.78 285 LYS A N 1
ATOM 2185 C CA . LYS A 1 285 ? -0.331 18.009 13.621 1.00 39.78 285 LYS A CA 1
ATOM 2186 C C . LYS A 1 285 ? 0.324 17.373 12.411 1.00 39.78 285 LYS A C 1
ATOM 2188 O O . LYS A 1 285 ? 1.531 17.516 12.225 1.00 39.78 285 LYS A O 1
ATOM 2193 N N . PHE A 1 286 ? -0.474 16.643 11.640 1.00 49.03 286 PHE A N 1
ATOM 2194 C CA . PHE A 1 286 ? -0.062 16.139 10.349 1.00 49.03 286 PHE A CA 1
ATOM 2195 C C . PHE A 1 286 ? 0.519 17.326 9.578 1.00 49.03 286 PHE A C 1
ATOM 2197 O O . PHE A 1 286 ? -0.092 18.405 9.597 1.00 49.03 286 PHE A O 1
ATOM 2204 N N . PRO A 1 287 ? 1.695 17.188 8.945 1.00 43.69 287 PRO A N 1
ATOM 2205 C CA . PRO A 1 287 ? 2.121 18.175 7.974 1.00 43.69 287 PRO A CA 1
ATOM 2206 C C . PRO A 1 287 ? 1.001 18.265 6.939 1.00 43.69 287 PRO A C 1
ATOM 2208 O O . PRO A 1 287 ? 0.739 17.315 6.207 1.00 43.69 287 PRO A O 1
ATOM 2211 N N . GLN A 1 288 ? 0.273 19.383 6.951 1.00 40.41 288 GLN A N 1
ATOM 2212 C CA . GLN A 1 288 ? -0.666 19.682 5.886 1.00 40.41 288 GLN A CA 1
ATOM 2213 C C . GLN A 1 288 ? 0.145 19.662 4.600 1.00 40.41 288 GLN A C 1
ATOM 2215 O O . GLN A 1 288 ? 1.155 20.364 4.513 1.00 40.41 288 GLN A O 1
ATOM 2220 N N . GLU A 1 289 ? -0.284 18.850 3.634 1.00 40.75 289 GLU A N 1
ATOM 2221 C CA . GLU A 1 289 ? 0.194 18.942 2.263 1.00 40.75 289 GLU A CA 1
ATOM 2222 C C . GLU A 1 289 ? 0.120 20.410 1.849 1.00 40.75 289 GLU A C 1
ATOM 2224 O O . GLU A 1 289 ? -0.954 20.969 1.593 1.00 40.75 289 GLU A O 1
ATOM 2229 N N . THR A 1 290 ? 1.274 21.067 1.805 1.00 45.59 290 THR A N 1
ATOM 2230 C CA . THR A 1 290 ? 1.403 22.317 1.090 1.00 45.59 290 THR A CA 1
ATOM 2231 C C . THR A 1 290 ? 1.198 21.944 -0.366 1.00 45.59 290 THR A C 1
ATOM 2233 O O . THR A 1 290 ? 2.098 21.450 -1.039 1.00 45.59 290 THR A O 1
ATOM 2236 N N . LYS A 1 291 ? -0.033 22.138 -0.852 1.00 45.41 291 LYS A N 1
ATOM 2237 C CA . LYS A 1 291 ? -0.333 22.164 -2.281 1.00 45.41 291 LYS A CA 1
ATOM 2238 C C . LYS A 1 291 ? 0.531 23.256 -2.887 1.00 45.41 291 LYS A C 1
ATOM 2240 O O . LYS A 1 291 ? 0.159 24.429 -2.915 1.00 45.41 291 LYS A O 1
ATOM 2245 N N . ASN A 1 292 ? 1.723 22.863 -3.312 1.00 44.56 292 ASN A N 1
ATOM 2246 C CA . ASN A 1 292 ? 2.656 23.710 -4.009 1.00 44.56 292 ASN A CA 1
ATOM 2247 C C . ASN A 1 292 ? 2.087 23.872 -5.419 1.00 44.56 292 ASN A C 1
ATOM 2249 O O . ASN A 1 292 ? 2.434 23.148 -6.348 1.00 44.56 292 ASN A O 1
ATOM 2253 N N . ASN A 1 293 ? 1.127 24.790 -5.551 1.00 44.84 293 ASN A N 1
ATOM 2254 C CA . ASN A 1 293 ? 0.607 25.270 -6.824 1.00 44.84 293 ASN A CA 1
ATOM 2255 C C . ASN A 1 293 ? 1.703 26.097 -7.503 1.00 44.84 293 ASN A C 1
ATOM 2257 O O . ASN A 1 293 ? 1.577 27.311 -7.662 1.00 44.84 293 ASN A O 1
ATOM 2261 N N . ASN A 1 294 ? 2.785 25.439 -7.909 1.00 43.75 294 ASN A N 1
A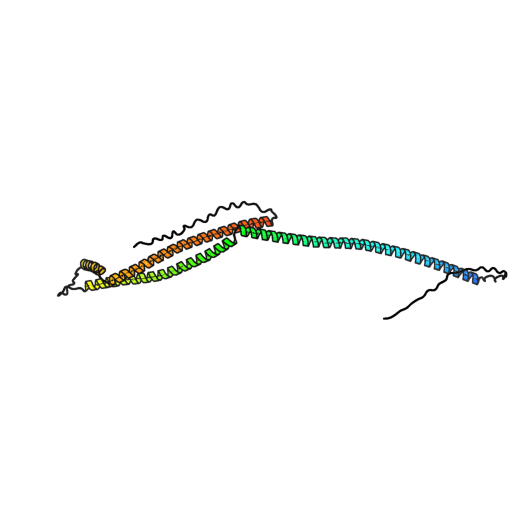TOM 2262 C CA . ASN A 1 294 ? 3.744 26.016 -8.825 1.00 43.75 294 ASN A CA 1
ATOM 2263 C C . ASN A 1 294 ? 3.131 25.919 -10.226 1.00 43.75 294 ASN A C 1
ATOM 2265 O O . ASN A 1 294 ? 3.414 25.009 -11.004 1.00 43.75 294 ASN A O 1
ATOM 2269 N N . LYS A 1 295 ? 2.203 26.838 -10.519 1.00 45.22 295 LYS A N 1
ATOM 2270 C CA . LYS A 1 295 ? 1.841 27.152 -11.898 1.00 45.22 295 LYS A CA 1
ATOM 2271 C C . LYS A 1 295 ? 3.089 27.745 -12.535 1.00 45.22 295 LYS A C 1
ATOM 2273 O O . LYS A 1 295 ? 3.400 28.912 -12.315 1.00 45.22 295 LYS A O 1
ATOM 2278 N N . GLY A 1 296 ? 3.797 26.911 -13.290 1.00 43.44 296 GLY A N 1
ATOM 2279 C CA . GLY A 1 296 ? 4.822 27.359 -14.212 1.00 43.44 296 GLY A CA 1
ATOM 2280 C C . GLY A 1 296 ? 4.236 28.430 -15.123 1.00 43.44 296 GLY A C 1
ATOM 2281 O O . GLY A 1 296 ? 3.316 28.164 -15.896 1.00 43.44 296 GLY A O 1
ATOM 2282 N N . ALA A 1 297 ? 4.758 29.644 -14.983 1.00 47.72 297 ALA A N 1
ATOM 2283 C CA . ALA A 1 297 ? 4.795 30.593 -16.072 1.00 47.72 297 ALA A CA 1
ATOM 2284 C C . ALA A 1 297 ? 5.790 30.032 -17.098 1.00 47.72 297 ALA A C 1
ATOM 2286 O O . ALA A 1 297 ? 6.991 29.976 -16.830 1.00 47.72 297 ALA A O 1
ATOM 2287 N N . TRP A 1 298 ? 5.247 29.542 -18.209 1.00 48.50 298 TRP A N 1
ATOM 2288 C CA . TRP A 1 298 ? 5.919 29.540 -19.502 1.00 48.50 298 TRP A CA 1
ATOM 2289 C C . TRP A 1 298 ? 5.494 30.806 -20.239 1.00 48.50 298 TRP A C 1
ATOM 2291 O O . TRP A 1 298 ? 4.296 31.161 -20.119 1.00 48.50 298 TRP A O 1
#